Protein AF-A0A1F2Q1L0-F1 (afdb_monomer)

Organism: Rhodococcus erythropolis (NCBI:txid1833)

Mean predicted aligned error: 7.05 Å

Structure (mmCIF, N/CA/C/O backbone):
data_AF-A0A1F2Q1L0-F1
#
_entry.id   AF-A0A1F2Q1L0-F1
#
loop_
_atom_site.group_PDB
_atom_site.id
_atom_site.type_symbol
_atom_site.label_atom_id
_atom_site.label_alt_id
_atom_site.label_comp_id
_atom_site.label_asym_id
_atom_site.label_entity_id
_atom_site.label_seq_id
_atom_site.pdbx_PDB_ins_code
_atom_site.Cartn_x
_atom_site.Cartn_y
_atom_site.Cartn_z
_atom_site.occupancy
_atom_site.B_iso_or_equiv
_atom_site.auth_seq_id
_atom_site.auth_comp_id
_atom_site.auth_asym_id
_atom_site.auth_atom_id
_atom_site.pdbx_PDB_model_num
ATOM 1 N N . MET A 1 1 ? 10.770 -4.704 49.696 1.00 33.69 1 MET A N 1
ATOM 2 C CA . MET A 1 1 ? 9.904 -5.537 48.836 1.00 33.69 1 MET A CA 1
ATOM 3 C C . MET A 1 1 ? 9.631 -4.772 47.551 1.00 33.69 1 MET A C 1
ATOM 5 O O . MET A 1 1 ? 8.795 -3.882 47.559 1.00 33.69 1 MET A O 1
ATOM 9 N N . ALA A 1 2 ? 10.362 -5.072 46.480 1.00 33.81 2 ALA A N 1
ATOM 10 C CA . ALA A 1 2 ? 10.080 -4.574 45.137 1.00 33.81 2 ALA A CA 1
ATOM 11 C C . ALA A 1 2 ? 9.895 -5.806 44.244 1.00 33.81 2 ALA A C 1
ATOM 13 O O . ALA A 1 2 ? 10.791 -6.642 44.166 1.00 33.81 2 ALA A O 1
ATOM 14 N N . LYS A 1 3 ? 8.702 -5.973 43.662 1.00 36.38 3 LYS A N 1
ATOM 15 C CA . LYS A 1 3 ? 8.462 -6.983 42.627 1.00 36.38 3 LYS A CA 1
ATOM 16 C C . LYS A 1 3 ? 8.903 -6.379 41.301 1.00 36.38 3 LYS A C 1
ATOM 18 O O . LYS A 1 3 ? 8.203 -5.547 40.733 1.00 36.38 3 LYS A O 1
ATOM 23 N N . GLU A 1 4 ? 10.080 -6.788 40.858 1.00 33.44 4 GLU A N 1
ATOM 24 C CA . GLU A 1 4 ? 10.603 -6.534 39.525 1.00 33.44 4 GLU A CA 1
ATOM 25 C C . GLU A 1 4 ? 9.739 -7.306 38.517 1.00 33.44 4 GLU A C 1
ATOM 27 O O . GLU A 1 4 ? 9.715 -8.537 38.488 1.00 33.44 4 GLU A O 1
ATOM 32 N N . ASN A 1 5 ? 8.921 -6.577 37.760 1.00 37.59 5 ASN A N 1
ATOM 33 C CA . ASN A 1 5 ? 7.995 -7.151 36.794 1.00 37.59 5 ASN A CA 1
ATOM 34 C C . ASN A 1 5 ? 8.726 -7.335 35.459 1.00 37.59 5 ASN A C 1
ATOM 36 O O . ASN A 1 5 ? 8.564 -6.535 34.540 1.00 37.59 5 ASN A O 1
ATOM 40 N N . ALA A 1 6 ? 9.560 -8.372 35.364 1.00 47.31 6 ALA A N 1
ATOM 41 C CA . ALA A 1 6 ? 10.178 -8.760 34.101 1.00 47.31 6 ALA A CA 1
ATOM 42 C C . ALA A 1 6 ? 9.071 -9.101 33.083 1.00 47.31 6 ALA A C 1
ATOM 44 O O . ALA A 1 6 ? 8.293 -10.049 33.256 1.00 47.31 6 ALA A O 1
ATOM 45 N N . SER A 1 7 ? 8.935 -8.295 32.027 1.00 43.44 7 SER A N 1
ATOM 46 C CA . SER A 1 7 ? 8.001 -8.589 30.943 1.00 43.44 7 SER A CA 1
ATOM 47 C C . SER A 1 7 ? 8.501 -9.799 30.157 1.00 43.44 7 SER A C 1
ATOM 49 O O . SER A 1 7 ? 9.551 -9.736 29.525 1.00 43.44 7 SER A O 1
ATOM 51 N N . LEU A 1 8 ? 7.760 -10.908 30.207 1.00 47.56 8 LEU A N 1
ATOM 52 C CA . LEU A 1 8 ? 8.104 -12.138 29.494 1.00 47.56 8 LEU A CA 1
ATOM 53 C C . LEU A 1 8 ? 8.114 -11.893 27.967 1.00 47.56 8 LEU A C 1
ATOM 55 O O . LEU A 1 8 ? 7.167 -11.278 27.468 1.00 47.56 8 LEU A O 1
ATOM 59 N N . PRO A 1 9 ? 9.101 -12.425 27.218 1.00 53.34 9 PRO A N 1
ATOM 60 C CA . PRO A 1 9 ? 9.257 -12.221 25.770 1.00 53.34 9 PRO A CA 1
ATOM 61 C C . PRO A 1 9 ? 7.998 -12.543 24.943 1.00 53.34 9 PRO A C 1
ATOM 63 O O . PRO A 1 9 ? 7.737 -11.906 23.926 1.00 53.34 9 PRO A O 1
ATOM 66 N N . GLY A 1 10 ? 7.179 -13.494 25.411 1.00 53.59 10 GLY A N 1
ATOM 67 C CA . GLY A 1 10 ? 5.917 -13.875 24.768 1.00 53.59 10 GLY A CA 1
ATOM 68 C C . GLY A 1 10 ? 4.868 -12.760 24.746 1.00 53.59 10 GLY A C 1
ATOM 69 O O . GLY A 1 10 ? 4.189 -12.604 23.742 1.00 53.59 10 GLY A O 1
ATOM 70 N N . ARG A 1 11 ? 4.800 -11.917 25.788 1.00 54.34 11 ARG A N 1
ATOM 71 C CA . ARG A 1 11 ? 3.857 -10.785 25.838 1.00 54.34 11 ARG A CA 1
ATOM 72 C C . ARG A 1 11 ? 4.228 -9.672 24.863 1.00 54.34 11 ARG A C 1
ATOM 74 O O . ARG A 1 11 ? 3.339 -9.001 24.361 1.00 54.34 11 ARG A O 1
ATOM 81 N N . ALA A 1 12 ? 5.520 -9.469 24.601 1.00 57.62 12 ALA A N 1
ATOM 82 C CA . ALA A 1 12 ? 5.982 -8.477 23.631 1.00 57.62 12 ALA A CA 1
ATOM 83 C C . ALA A 1 12 ? 5.687 -8.921 22.190 1.00 57.62 12 ALA A C 1
ATOM 85 O O . ALA A 1 12 ? 5.224 -8.116 21.390 1.00 57.62 12 ALA A O 1
ATOM 86 N N . ARG A 1 13 ? 5.882 -10.213 21.886 1.00 47.59 13 ARG A N 1
ATOM 87 C CA . ARG A 1 13 ? 5.536 -10.801 20.584 1.00 47.59 13 ARG A CA 1
ATOM 88 C C . ARG A 1 13 ? 4.026 -10.817 20.347 1.00 47.59 13 ARG A C 1
ATOM 90 O O . ARG A 1 13 ? 3.571 -10.333 19.324 1.00 47.59 13 ARG A O 1
ATOM 97 N N . GLU A 1 14 ? 3.249 -11.246 21.339 1.00 54.59 14 GLU A N 1
ATOM 98 C CA . GLU A 1 14 ? 1.782 -11.205 21.294 1.00 54.59 14 GLU A CA 1
ATOM 99 C C . GLU A 1 14 ? 1.255 -9.762 21.175 1.00 54.59 14 GLU A C 1
ATOM 101 O O . GLU A 1 14 ? 0.300 -9.499 20.451 1.00 54.59 14 GLU A O 1
ATOM 106 N N . ALA A 1 15 ? 1.912 -8.788 21.815 1.00 57.44 15 ALA A N 1
ATOM 107 C CA . ALA A 1 15 ? 1.594 -7.370 21.653 1.00 57.44 15 ALA A CA 1
ATOM 108 C C . ALA A 1 15 ? 1.998 -6.792 20.283 1.00 57.44 15 AL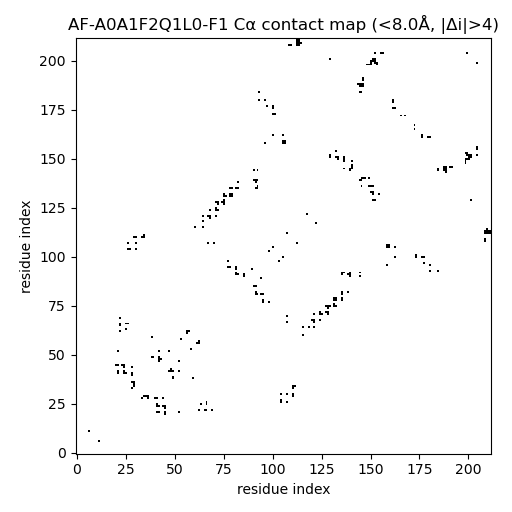A A C 1
ATOM 110 O O . ALA A 1 15 ? 1.414 -5.788 19.883 1.00 57.44 15 ALA A O 1
ATOM 111 N N . ALA A 1 16 ? 2.975 -7.370 19.580 1.00 62.25 16 ALA A N 1
ATOM 112 C CA . ALA A 1 16 ? 3.346 -6.978 18.219 1.00 62.25 16 ALA A CA 1
ATOM 113 C C . ALA A 1 16 ? 2.412 -7.614 17.171 1.00 62.25 16 ALA A C 1
ATOM 115 O O . ALA A 1 16 ? 1.946 -6.931 16.263 1.00 62.25 16 ALA A O 1
ATOM 116 N N . ASP A 1 17 ? 2.054 -8.887 17.347 1.00 61.91 17 ASP A N 1
ATOM 117 C CA . ASP A 1 17 ? 1.120 -9.604 16.466 1.00 61.91 17 ASP A CA 1
ATOM 118 C C . ASP A 1 17 ? -0.312 -9.032 16.574 1.00 61.91 17 ASP A C 1
ATOM 120 O O . ASP A 1 17 ? -1.022 -8.869 15.573 1.00 61.91 17 ASP A O 1
ATOM 124 N N . ASN A 1 18 ? -0.722 -8.634 17.785 1.00 66.62 18 ASN A N 1
ATOM 125 C CA . ASN A 1 18 ? -1.987 -7.926 18.003 1.00 66.62 18 ASN A CA 1
ATOM 126 C C . ASN A 1 18 ? -2.014 -6.548 17.325 1.00 66.62 18 ASN A C 1
ATOM 128 O O . ASN A 1 18 ? -3.078 -6.101 16.897 1.00 66.62 18 ASN A O 1
ATOM 132 N N . ASP A 1 19 ? -0.862 -5.896 17.171 1.00 80.00 19 ASP A N 1
ATOM 133 C CA . ASP A 1 19 ? -0.774 -4.603 16.493 1.00 80.00 19 ASP A CA 1
ATOM 134 C C . ASP A 1 19 ? -0.989 -4.712 15.004 1.00 80.00 19 ASP A C 1
ATOM 136 O O . ASP A 1 19 ? -1.799 -3.975 14.450 1.00 80.00 19 ASP A O 1
ATOM 140 N N . VAL A 1 20 ? -0.334 -5.675 14.362 1.00 87.44 20 VAL A N 1
ATOM 141 C CA . VAL A 1 20 ? -0.545 -5.925 12.935 1.00 87.44 20 VAL A CA 1
ATOM 142 C C . VAL A 1 20 ? -2.021 -6.229 12.664 1.00 87.44 20 VAL A C 1
ATOM 144 O O . VAL A 1 20 ? -2.590 -5.727 11.695 1.00 87.44 20 VAL A O 1
ATOM 147 N N . THR A 1 21 ? -2.675 -6.978 13.556 1.00 91.38 21 THR A N 1
ATOM 148 C CA . THR A 1 21 ? -4.110 -7.279 13.447 1.00 91.38 21 THR A CA 1
ATOM 149 C C . THR A 1 21 ? -4.974 -6.018 13.535 1.00 91.38 21 THR A C 1
ATOM 151 O O . THR A 1 21 ? -5.854 -5.821 12.695 1.00 91.38 21 THR A O 1
ATOM 154 N N . VAL A 1 22 ? -4.714 -5.140 14.511 1.00 94.44 22 VAL A N 1
ATOM 155 C CA . VAL A 1 22 ? -5.454 -3.878 14.676 1.00 94.44 22 VAL A CA 1
ATOM 156 C C . VAL A 1 22 ? -5.197 -2.919 13.516 1.00 94.44 22 VAL A C 1
ATOM 158 O O . VAL A 1 22 ? -6.146 -2.324 13.011 1.00 94.44 22 VAL A O 1
ATOM 161 N N . LEU A 1 23 ? -3.952 -2.780 13.058 1.00 94.81 23 LEU A N 1
ATOM 162 C CA . LEU A 1 23 ? -3.601 -1.893 11.949 1.00 94.81 23 LEU A CA 1
ATOM 163 C C . LEU A 1 23 ? -4.188 -2.391 10.625 1.00 94.81 23 LEU A C 1
ATOM 165 O O . LEU A 1 23 ? -4.762 -1.598 9.881 1.00 94.81 23 LEU A O 1
ATOM 169 N N . ARG A 1 24 ? -4.164 -3.701 10.354 1.00 92.94 24 ARG A N 1
ATOM 170 C CA . ARG A 1 24 ? -4.841 -4.271 9.179 1.00 92.94 24 ARG A CA 1
ATOM 171 C C . ARG A 1 24 ? -6.347 -3.99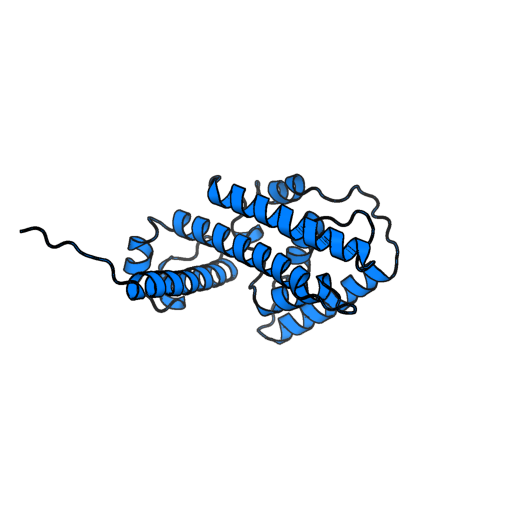5 9.210 1.00 92.94 24 ARG A C 1
ATOM 173 O O . ARG A 1 24 ? -6.888 -3.489 8.231 1.00 92.94 24 ARG A O 1
ATOM 180 N N . ALA A 1 25 ? -6.998 -4.233 10.349 1.00 94.88 25 ALA A N 1
ATOM 181 C CA . ALA A 1 25 ? -8.416 -3.923 10.523 1.00 94.88 25 ALA A CA 1
ATOM 182 C C . ALA A 1 25 ? -8.708 -2.422 10.358 1.00 94.88 25 ALA A C 1
ATOM 184 O O . ALA A 1 25 ? -9.697 -2.047 9.733 1.00 94.88 25 ALA A O 1
ATOM 185 N N . ALA A 1 26 ? -7.842 -1.553 10.888 1.00 95.06 26 ALA A N 1
ATOM 186 C CA . ALA A 1 26 ? -7.963 -0.110 10.723 1.00 95.06 26 ALA A CA 1
ATOM 187 C C . ALA A 1 26 ? -7.871 0.283 9.246 1.00 95.06 26 ALA A C 1
ATOM 189 O O . ALA A 1 26 ? -8.674 1.086 8.777 1.00 95.06 26 ALA A O 1
ATOM 190 N N . ARG A 1 27 ? -6.937 -0.320 8.504 1.00 92.62 27 ARG A N 1
ATOM 191 C CA . ARG A 1 27 ? -6.757 -0.097 7.068 1.00 92.62 27 ARG A CA 1
ATOM 192 C C . ARG A 1 27 ? -8.021 -0.411 6.276 1.00 92.62 27 ARG A C 1
ATOM 194 O O . ARG A 1 27 ? -8.456 0.423 5.489 1.00 92.62 27 ARG A O 1
ATOM 201 N N . GLU A 1 28 ? -8.602 -1.586 6.499 1.00 91.31 28 GLU A N 1
ATOM 202 C CA . GLU A 1 28 ? -9.835 -2.020 5.834 1.00 91.31 28 GLU A CA 1
ATOM 203 C C . GLU A 1 28 ? -11.002 -1.087 6.169 1.00 91.31 28 GLU A C 1
ATOM 205 O O . GLU A 1 28 ? -11.668 -0.571 5.278 1.00 91.31 28 GLU A O 1
ATOM 210 N N . ILE A 1 29 ? -11.204 -0.793 7.455 1.00 94.50 29 ILE A N 1
ATOM 211 C CA . ILE A 1 29 ? -12.307 0.056 7.909 1.00 94.50 29 ILE A CA 1
ATOM 212 C C . ILE A 1 29 ? -12.180 1.487 7.376 1.00 94.50 29 ILE A C 1
ATOM 214 O O . ILE A 1 29 ? -13.182 2.073 6.970 1.00 94.50 29 ILE A O 1
ATOM 218 N N . PHE A 1 30 ? -10.973 2.057 7.333 1.00 92.25 30 PHE A N 1
ATOM 219 C CA . PHE A 1 30 ? -10.769 3.373 6.729 1.00 92.25 30 PHE A CA 1
ATOM 220 C C . PHE A 1 30 ? -10.967 3.360 5.212 1.00 92.25 30 PHE A C 1
ATOM 222 O O . PHE A 1 30 ? -11.491 4.335 4.682 1.00 92.25 30 PHE A O 1
ATOM 229 N N . ALA A 1 31 ? -10.596 2.283 4.517 1.00 87.12 31 ALA A N 1
ATOM 230 C CA . ALA A 1 31 ? -10.854 2.150 3.084 1.00 87.12 31 ALA A CA 1
ATOM 231 C C . ALA A 1 31 ? -12.360 2.024 2.776 1.00 87.12 31 ALA A C 1
ATOM 233 O O . ALA A 1 31 ? -12.842 2.624 1.821 1.00 87.12 31 ALA A O 1
ATOM 234 N N . GLU A 1 32 ? -13.110 1.290 3.603 1.00 88.25 32 GLU A N 1
ATOM 235 C CA . GLU A 1 32 ? -14.552 1.058 3.429 1.00 88.25 32 GLU A CA 1
ATOM 236 C C . GLU A 1 32 ? -15.414 2.263 3.840 1.00 88.25 32 GLU A C 1
ATOM 238 O O . GLU A 1 32 ? -16.385 2.603 3.168 1.00 88.25 32 GLU A O 1
ATOM 243 N N . GLN A 1 33 ? -15.098 2.885 4.979 1.00 90.12 33 GLN A N 1
ATOM 244 C CA . GLN A 1 33 ? -15.971 3.860 5.652 1.00 90.12 33 GLN A CA 1
ATOM 245 C C . GLN A 1 33 ? -15.363 5.269 5.716 1.00 90.12 33 GLN A C 1
ATOM 247 O O . GLN A 1 33 ? -15.979 6.201 6.244 1.00 90.12 33 GLN A O 1
ATOM 252 N N . GLY A 1 34 ? -14.150 5.441 5.188 1.00 88.50 34 GLY A N 1
ATOM 253 C CA . GLY A 1 34 ? -13.425 6.704 5.195 1.00 88.50 34 GLY A CA 1
ATOM 254 C C . GLY A 1 34 ? -12.981 7.145 6.589 1.00 88.50 34 GLY A C 1
ATOM 255 O O . GLY A 1 34 ? -13.137 6.447 7.595 1.00 88.50 34 GLY A O 1
ATOM 256 N N . TRP A 1 35 ? -12.450 8.369 6.663 1.00 89.94 35 TRP A N 1
ATOM 257 C CA . TRP A 1 35 ? -11.919 8.936 7.903 1.00 89.94 35 TRP A CA 1
ATOM 258 C C . TRP A 1 35 ? -12.924 8.942 9.052 1.00 89.94 35 TRP A C 1
ATOM 260 O O . TRP A 1 35 ? -12.494 8.834 10.186 1.00 89.94 35 TRP A O 1
ATOM 270 N N . ASN A 1 36 ? -14.238 9.026 8.822 1.00 90.69 36 ASN A N 1
ATOM 271 C CA . ASN A 1 36 ? -15.236 9.137 9.895 1.00 90.69 36 ASN A CA 1
ATOM 272 C C . ASN A 1 36 ? -15.549 7.814 10.618 1.00 90.69 36 ASN A C 1
ATOM 274 O O . ASN A 1 36 ? -16.235 7.837 11.639 1.00 90.69 36 ASN A O 1
ATOM 278 N N . ALA A 1 37 ? -14.987 6.686 10.175 1.00 93.31 37 ALA A N 1
ATOM 279 C CA . ALA A 1 37 ? -15.226 5.373 10.769 1.00 93.31 37 ALA A CA 1
ATOM 280 C C . ALA A 1 37 ? -14.938 5.328 12.288 1.00 93.31 37 ALA A C 1
ATOM 282 O O . ALA A 1 37 ? -13.905 5.837 12.740 1.00 93.31 37 ALA A O 1
ATOM 283 N N . PRO A 1 38 ? -15.810 4.741 13.122 1.00 95.50 38 PRO A N 1
ATOM 284 C CA . PRO A 1 38 ? -15.584 4.714 14.561 1.00 95.50 38 PRO A CA 1
ATOM 285 C C . PRO A 1 38 ? -14.514 3.678 14.940 1.00 95.50 38 PRO A C 1
ATOM 287 O O . PRO A 1 38 ? -14.451 2.589 14.373 1.00 95.50 38 PRO A O 1
ATOM 290 N N . VAL A 1 39 ? -13.715 3.967 15.977 1.00 96.06 39 VAL A N 1
ATOM 291 C CA . VAL A 1 39 ? -12.707 3.020 16.510 1.00 96.06 39 VAL A CA 1
ATOM 292 C C . VAL A 1 39 ? -13.354 1.705 16.975 1.00 96.06 39 VAL A C 1
ATOM 294 O O . VAL A 1 39 ? -12.721 0.654 16.947 1.00 96.06 39 VAL A O 1
ATOM 297 N N . SER A 1 40 ? -14.640 1.726 17.341 1.00 96.50 40 SER A N 1
ATOM 298 C CA . SER A 1 40 ? -15.404 0.516 17.653 1.00 96.50 40 SER A CA 1
ATOM 299 C C . SER A 1 40 ? -15.575 -0.430 16.463 1.00 96.50 40 SER A C 1
ATOM 301 O O . SER A 1 40 ? -15.538 -1.640 16.668 1.00 96.50 40 SER A O 1
ATOM 303 N N . ALA A 1 41 ? -15.703 0.083 15.235 1.00 97.50 41 ALA A N 1
ATOM 304 C CA . ALA A 1 41 ? -15.756 -0.752 14.036 1.00 97.50 41 ALA A CA 1
ATOM 305 C C . ALA A 1 41 ? -14.402 -1.430 13.774 1.00 97.50 41 ALA A C 1
ATOM 307 O O . ALA A 1 41 ? -14.361 -2.616 13.455 1.00 97.50 41 ALA A O 1
ATOM 308 N N . ILE A 1 42 ? -13.298 -0.709 14.007 1.00 96.69 42 ILE A N 1
ATOM 309 C CA . ILE A 1 42 ? -11.932 -1.255 13.934 1.00 96.69 42 ILE A CA 1
ATOM 310 C C . ILE A 1 42 ? -11.746 -2.367 14.970 1.00 96.69 42 ILE A C 1
ATOM 312 O O . ILE A 1 42 ? -11.282 -3.453 14.637 1.00 96.69 42 ILE A O 1
ATOM 316 N N . ALA A 1 43 ? -12.153 -2.122 16.217 1.00 95.31 43 ALA A N 1
ATOM 317 C CA . ALA A 1 43 ? -12.070 -3.107 17.292 1.00 95.31 43 ALA A CA 1
ATOM 318 C C . ALA A 1 43 ? -12.871 -4.377 16.973 1.00 95.31 43 ALA A C 1
ATOM 320 O O . ALA A 1 43 ? -12.358 -5.483 17.135 1.00 95.31 43 ALA A O 1
ATOM 321 N N . ALA A 1 44 ? -14.096 -4.215 16.460 1.00 96.81 44 ALA A N 1
ATOM 322 C CA . ALA A 1 44 ? -14.940 -5.325 16.036 1.00 96.81 44 ALA A CA 1
ATOM 323 C C . ALA A 1 44 ? -14.293 -6.136 14.903 1.00 96.81 44 ALA A C 1
ATOM 325 O O . ALA A 1 44 ? -14.246 -7.361 14.991 1.00 96.81 44 ALA A O 1
ATOM 326 N N . ARG A 1 45 ? -13.734 -5.469 13.881 1.00 95.94 45 ARG A N 1
ATOM 327 C CA . ARG A 1 45 ? -13.024 -6.123 12.768 1.00 95.94 45 ARG A CA 1
ATOM 328 C C . ARG A 1 45 ? -11.766 -6.862 13.230 1.00 95.94 45 ARG A C 1
ATOM 330 O O . ARG A 1 45 ? -11.501 -7.962 12.765 1.00 95.94 45 ARG A O 1
ATOM 337 N N . ALA A 1 46 ? -11.022 -6.284 14.170 1.00 95.12 46 ALA A N 1
ATOM 338 C CA . ALA A 1 46 ? -9.825 -6.891 14.748 1.00 95.12 46 ALA A CA 1
ATOM 339 C C . ALA A 1 46 ? -10.125 -7.997 15.779 1.00 95.12 46 ALA A C 1
ATOM 341 O O . ALA A 1 46 ? -9.199 -8.667 16.228 1.00 95.12 46 ALA A O 1
ATOM 342 N N . GLY A 1 47 ? -11.385 -8.178 16.196 1.00 95.19 47 GLY A N 1
ATOM 343 C CA . GLY A 1 47 ? -11.749 -9.133 17.246 1.00 95.19 47 GLY A CA 1
ATOM 344 C C . GLY A 1 47 ? -11.225 -8.753 18.638 1.00 95.19 47 GLY A C 1
ATOM 345 O O . GLY A 1 47 ? -11.041 -9.626 19.484 1.00 95.19 47 GLY A O 1
ATOM 346 N N . VAL A 1 48 ? -10.977 -7.463 18.895 1.00 94.19 48 VAL A N 1
ATOM 347 C CA . VAL A 1 48 ? -10.439 -6.959 20.170 1.00 94.19 48 VAL A CA 1
ATOM 348 C C . VAL A 1 48 ? -11.416 -6.009 20.863 1.00 94.19 48 VAL A C 1
ATOM 350 O O . VAL A 1 48 ? -12.298 -5.414 20.252 1.00 94.19 48 VAL A O 1
ATOM 353 N N . GLY A 1 49 ? -11.245 -5.816 22.172 1.00 93.88 49 GLY A N 1
ATOM 354 C CA . GLY A 1 49 ? -12.002 -4.804 22.909 1.00 93.88 49 GLY A CA 1
ATOM 355 C C . GLY A 1 49 ? -11.535 -3.381 22.582 1.00 93.88 49 GLY A C 1
ATOM 356 O O . GLY A 1 49 ? -10.336 -3.112 22.542 1.00 93.88 49 GLY A O 1
ATOM 357 N N . VAL A 1 50 ? -12.471 -2.436 22.459 1.00 94.56 50 VAL A N 1
ATOM 358 C CA . VAL A 1 50 ? -12.184 -1.007 22.198 1.00 94.56 50 VAL A CA 1
ATOM 359 C C . VAL A 1 50 ? -11.201 -0.416 23.220 1.00 94.56 50 VAL A C 1
ATOM 361 O O . VAL A 1 50 ? -10.290 0.328 22.865 1.00 94.56 50 VAL A O 1
ATOM 364 N N . GLY A 1 51 ? -11.3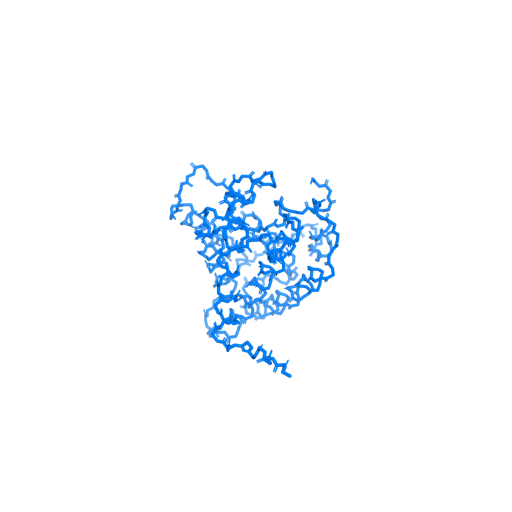25 -0.804 24.495 1.00 92.94 51 GLY A N 1
ATOM 365 C CA . GLY A 1 51 ? -10.400 -0.378 25.548 1.00 92.94 51 GLY A CA 1
ATOM 366 C C . GLY A 1 51 ? -8.957 -0.858 25.346 1.00 92.94 51 GLY A C 1
ATOM 367 O O . GLY A 1 51 ? -8.040 -0.204 25.828 1.00 92.94 51 GLY A O 1
ATOM 368 N N . SER A 1 52 ? -8.727 -1.966 24.629 1.00 91.00 52 SER A N 1
ATOM 369 C CA . SER A 1 52 ? -7.372 -2.411 24.269 1.00 91.00 52 SER A CA 1
ATOM 370 C C . SER A 1 52 ? -6.725 -1.480 23.250 1.00 91.00 52 SER A C 1
ATOM 372 O O . SER A 1 52 ? -5.552 -1.161 23.407 1.00 91.00 52 SER A O 1
ATOM 374 N N . ILE A 1 53 ? -7.496 -0.987 22.274 1.00 93.50 53 ILE A N 1
ATOM 375 C CA . ILE A 1 53 ? -7.009 -0.007 21.295 1.00 93.50 53 ILE A CA 1
ATOM 376 C C . ILE A 1 53 ? -6.668 1.310 21.998 1.00 93.50 53 ILE A C 1
ATOM 378 O O . ILE A 1 53 ? -5.554 1.794 21.845 1.00 93.50 53 ILE A O 1
ATOM 382 N N . TYR A 1 54 ? -7.560 1.846 22.842 1.00 92.69 54 TYR A N 1
ATOM 383 C CA . TYR A 1 54 ? -7.303 3.115 23.547 1.00 92.69 54 TYR A CA 1
ATOM 384 C C . TYR A 1 54 ? -6.178 3.057 24.585 1.00 92.69 54 TYR A C 1
ATOM 386 O O . TYR A 1 54 ? -5.584 4.081 24.911 1.00 92.69 54 TYR A O 1
ATOM 394 N N . ARG A 1 55 ? -5.869 1.872 25.129 1.00 90.69 55 ARG A N 1
ATOM 395 C CA . ARG A 1 55 ? -4.678 1.696 25.974 1.00 90.69 55 ARG A CA 1
ATOM 396 C C . ARG A 1 55 ? -3.381 1.836 25.184 1.00 90.69 55 ARG A C 1
ATOM 398 O O . ARG A 1 55 ? -2.365 2.173 25.784 1.00 90.69 55 ARG A O 1
ATOM 405 N N . ARG A 1 56 ? -3.412 1.538 23.885 1.00 88.31 56 ARG A N 1
ATOM 406 C CA . ARG A 1 56 ? -2.236 1.561 23.020 1.00 88.31 56 ARG A CA 1
ATOM 407 C C . ARG A 1 56 ? -2.090 2.862 22.248 1.00 88.31 56 ARG A C 1
ATOM 409 O O . ARG A 1 56 ? -0.997 3.404 22.201 1.00 88.31 56 ARG A O 1
ATOM 416 N N . TYR A 1 57 ? -3.189 3.354 21.696 1.00 92.25 57 TYR A N 1
ATOM 417 C CA . TYR A 1 57 ? -3.250 4.595 20.941 1.00 92.25 57 TYR A CA 1
ATOM 418 C C . TYR A 1 57 ? -4.132 5.575 21.710 1.00 92.25 57 TYR A C 1
ATOM 420 O O . TYR A 1 57 ? -5.300 5.291 21.985 1.00 92.25 57 TYR A O 1
ATOM 428 N N . ARG A 1 58 ? -3.611 6.758 22.028 1.00 89.31 58 ARG A N 1
ATOM 429 C CA . ARG A 1 58 ? -4.291 7.840 22.761 1.00 89.31 58 ARG A CA 1
ATOM 430 C C . ARG A 1 58 ? -5.349 8.555 21.918 1.00 89.31 58 ARG A C 1
ATOM 432 O O . ARG A 1 58 ? -5.725 9.686 22.209 1.00 89.31 58 ARG A O 1
ATOM 439 N N . GLY A 1 59 ? -5.852 7.902 20.876 1.00 90.81 59 GLY A N 1
ATOM 440 C CA . GLY A 1 59 ? -6.881 8.423 19.999 1.00 90.81 59 GLY A CA 1
ATOM 441 C C . GLY A 1 59 ? -6.845 7.791 18.617 1.00 90.81 59 GLY A C 1
ATOM 442 O O . GLY A 1 59 ? -5.964 7.006 18.268 1.00 90.81 59 GLY A O 1
ATOM 443 N N . LYS A 1 60 ? -7.837 8.173 17.816 1.00 92.56 60 LYS A N 1
ATOM 444 C CA . LYS A 1 60 ? -7.966 7.755 16.420 1.00 92.56 60 LYS A CA 1
ATOM 445 C C . LYS A 1 60 ? -6.848 8.310 15.539 1.00 92.56 60 LYS A C 1
ATOM 447 O O . LYS A 1 60 ? -6.412 7.623 14.627 1.00 92.56 60 LYS A O 1
ATOM 452 N N . GLU A 1 61 ? -6.391 9.526 15.827 1.00 93.06 61 GLU A N 1
ATOM 453 C CA . GLU A 1 61 ? -5.281 10.157 15.110 1.00 93.06 61 GLU A CA 1
ATOM 454 C C . GLU A 1 61 ? -3.979 9.387 15.313 1.00 93.06 61 GLU A C 1
ATOM 456 O O . GLU A 1 61 ? -3.348 9.027 14.329 1.00 93.06 61 GLU A O 1
ATOM 461 N N . GLU A 1 62 ? -3.618 9.047 16.555 1.00 92.75 62 GLU A N 1
ATOM 462 C CA . GLU A 1 62 ? -2.412 8.253 16.829 1.00 92.75 62 GLU A CA 1
ATOM 463 C C . GLU A 1 62 ? -2.491 6.866 16.177 1.00 92.75 62 GLU A C 1
ATOM 465 O O . GLU A 1 62 ? -1.551 6.458 15.503 1.00 92.75 62 GLU A O 1
ATOM 470 N N . LEU A 1 63 ? -3.646 6.190 16.265 1.00 94.25 63 LEU A N 1
ATOM 471 C CA . LEU A 1 63 ? -3.883 4.932 15.545 1.00 94.25 63 LEU A CA 1
ATOM 472 C C . LEU A 1 63 ? -3.674 5.095 14.030 1.00 94.25 63 LEU A C 1
ATOM 474 O O . LEU A 1 63 ? -3.065 4.241 13.389 1.00 94.25 63 LEU A O 1
ATOM 478 N N . ALA A 1 64 ? -4.173 6.186 13.448 1.00 93.88 64 ALA A N 1
ATOM 479 C CA . ALA A 1 64 ? -4.041 6.449 12.024 1.00 93.88 64 ALA A CA 1
ATOM 480 C C . ALA A 1 64 ? -2.604 6.813 11.615 1.00 93.88 64 ALA A C 1
ATOM 482 O O . ALA A 1 64 ? -2.172 6.406 10.539 1.00 93.88 64 ALA A O 1
ATOM 483 N N . GLN A 1 65 ? -1.838 7.512 12.459 1.00 93.12 65 GLN A N 1
ATOM 484 C CA . GLN A 1 65 ? -0.413 7.759 12.213 1.00 93.12 65 GLN A CA 1
ATOM 485 C C . GLN A 1 65 ? 0.387 6.454 12.270 1.00 93.12 65 GLN A C 1
ATOM 487 O O . GLN A 1 65 ? 1.141 6.170 11.341 1.00 93.12 65 GLN A O 1
ATOM 492 N N . SER A 1 66 ? 0.163 5.610 13.283 1.00 94.06 66 SER A N 1
ATOM 493 C CA . SER A 1 66 ? 0.801 4.288 13.360 1.00 94.06 66 SER A CA 1
ATOM 494 C C . SER A 1 66 ? 0.438 3.403 12.166 1.00 94.06 66 SER A C 1
ATOM 496 O O . SER A 1 66 ? 1.294 2.704 11.630 1.00 94.06 66 SER A O 1
ATOM 498 N N . LEU A 1 67 ? -0.811 3.472 11.698 1.00 94.19 67 LEU A N 1
ATOM 499 C CA . LEU A 1 67 ? -1.243 2.798 10.478 1.00 94.19 67 LEU A CA 1
ATOM 500 C C . LEU A 1 67 ? -0.498 3.308 9.237 1.00 94.19 67 LEU A C 1
ATOM 502 O O . LEU A 1 67 ? -0.104 2.499 8.399 1.00 94.19 67 LEU A O 1
ATOM 506 N N . ARG A 1 68 ? -0.304 4.627 9.101 1.00 92.50 68 ARG A N 1
ATOM 507 C CA . ARG A 1 68 ? 0.455 5.207 7.981 1.00 92.50 68 ARG A CA 1
ATOM 508 C C . ARG A 1 68 ? 1.889 4.692 7.973 1.00 92.50 68 ARG A C 1
ATOM 510 O O . ARG A 1 68 ? 2.312 4.199 6.935 1.00 92.50 68 ARG A O 1
ATOM 517 N N . VAL A 1 69 ? 2.584 4.748 9.112 1.00 94.00 69 VAL A N 1
ATOM 518 C CA . VAL A 1 69 ? 3.954 4.220 9.249 1.00 94.00 69 VAL A CA 1
ATOM 519 C C . VAL A 1 69 ? 3.992 2.747 8.845 1.00 94.00 69 VAL A C 1
ATOM 521 O O . VAL A 1 69 ? 4.701 2.387 7.914 1.00 94.00 69 VAL A O 1
ATOM 524 N N . TRP A 1 70 ? 3.136 1.914 9.442 1.00 93.50 70 TRP A N 1
ATOM 525 C CA . TRP A 1 70 ? 3.092 0.481 9.142 1.00 93.50 70 TRP A CA 1
ATOM 526 C C . TRP A 1 70 ? 2.826 0.177 7.661 1.00 93.50 70 TRP A C 1
ATOM 528 O O . TRP A 1 70 ? 3.462 -0.701 7.081 1.00 93.50 70 TRP A O 1
ATOM 538 N N . ALA A 1 71 ? 1.893 0.893 7.029 1.00 92.12 71 ALA A N 1
ATOM 539 C CA . ALA A 1 71 ? 1.565 0.672 5.624 1.00 92.12 71 ALA A CA 1
ATOM 540 C C . ALA A 1 71 ? 2.702 1.096 4.681 1.00 92.12 71 ALA A C 1
ATOM 542 O O . ALA A 1 71 ? 2.926 0.429 3.670 1.00 92.12 71 ALA A O 1
ATOM 543 N N . ILE A 1 72 ? 3.400 2.188 5.006 1.00 93.75 72 ILE A N 1
ATOM 544 C CA . ILE A 1 72 ? 4.559 2.674 4.253 1.00 93.75 72 ILE A CA 1
ATOM 545 C C . ILE A 1 72 ? 5.725 1.689 4.399 1.00 93.75 72 ILE A C 1
ATOM 547 O O . ILE A 1 72 ? 6.259 1.232 3.390 1.00 93.75 72 ILE A O 1
ATOM 551 N N . ASP A 1 73 ? 6.038 1.274 5.628 1.00 94.75 73 ASP A N 1
ATOM 552 C CA . ASP A 1 73 ? 7.101 0.306 5.921 1.00 94.75 73 ASP A CA 1
ATOM 553 C C . ASP A 1 73 ? 6.859 -1.034 5.219 1.00 94.75 73 ASP A C 1
ATOM 555 O O . ASP A 1 73 ? 7.786 -1.649 4.681 1.00 94.75 73 ASP A O 1
ATOM 559 N N . HIS A 1 74 ? 5.605 -1.494 5.189 1.00 93.44 74 HIS A N 1
ATOM 560 C CA . HIS A 1 74 ? 5.230 -2.717 4.490 1.00 93.44 74 HIS A CA 1
ATOM 561 C C . HIS A 1 74 ? 5.467 -2.604 2.977 1.00 93.44 74 HIS A C 1
ATOM 563 O O . HIS A 1 74 ? 6.001 -3.531 2.372 1.00 93.44 74 HIS A O 1
ATOM 569 N N . LEU A 1 75 ? 5.139 -1.459 2.368 1.00 94.88 75 LEU A N 1
ATOM 570 C CA . LEU A 1 75 ? 5.376 -1.232 0.942 1.00 94.88 75 LEU A CA 1
ATOM 571 C C . LEU A 1 75 ? 6.873 -1.118 0.614 1.00 94.88 75 LEU A C 1
ATOM 573 O O . LEU A 1 75 ? 7.328 -1.692 -0.374 1.00 94.88 75 LEU A O 1
ATOM 577 N N . ALA A 1 76 ? 7.647 -0.448 1.470 1.00 96.88 76 ALA A N 1
ATOM 578 C CA . ALA A 1 76 ? 9.098 -0.344 1.328 1.00 96.88 76 ALA A CA 1
ATOM 579 C C . ALA A 1 76 ? 9.765 -1.723 1.455 1.00 96.88 76 ALA A C 1
ATOM 581 O O . ALA A 1 76 ? 10.696 -2.057 0.722 1.00 96.88 76 ALA A O 1
ATOM 582 N N . THR A 1 77 ? 9.256 -2.557 2.364 1.00 96.56 77 THR A N 1
ATOM 583 C CA . THR A 1 77 ? 9.716 -3.939 2.547 1.00 96.56 77 THR A CA 1
ATOM 584 C C . THR A 1 77 ? 9.393 -4.795 1.331 1.00 96.56 77 THR A C 1
ATOM 586 O O . THR A 1 77 ? 10.281 -5.485 0.838 1.00 96.56 77 THR A O 1
ATOM 589 N N . LEU A 1 78 ? 8.177 -4.682 0.789 1.00 96.50 78 LEU A N 1
ATOM 590 C CA . LEU A 1 78 ? 7.782 -5.364 -0.441 1.00 96.50 78 LEU A CA 1
ATOM 591 C C . LEU A 1 78 ? 8.717 -5.016 -1.613 1.00 96.50 78 LEU A C 1
ATOM 593 O O . LEU A 1 78 ? 9.183 -5.919 -2.304 1.00 96.50 78 LEU A O 1
ATOM 597 N N . ALA A 1 79 ? 9.043 -3.733 -1.805 1.00 97.75 79 ALA A N 1
ATOM 598 C CA . ALA A 1 79 ? 9.975 -3.301 -2.850 1.00 97.75 79 ALA A CA 1
ATOM 599 C C . ALA A 1 79 ? 11.364 -3.947 -2.687 1.00 97.75 79 ALA A C 1
ATOM 601 O O . ALA A 1 79 ? 11.893 -4.537 -3.630 1.00 97.75 79 ALA A O 1
ATOM 602 N N . ARG A 1 80 ? 11.926 -3.922 -1.468 1.00 97.88 80 ARG A N 1
ATOM 603 C CA . ARG A 1 80 ? 13.225 -4.551 -1.160 1.00 97.88 80 ARG A CA 1
ATOM 604 C C . ARG A 1 80 ? 13.218 -6.066 -1.384 1.00 97.88 80 ARG A C 1
ATOM 606 O O . ARG A 1 80 ? 14.170 -6.619 -1.936 1.00 97.88 80 ARG A O 1
ATOM 613 N N . GLU A 1 81 ? 12.155 -6.748 -0.968 1.00 96.69 81 GLU A N 1
ATOM 614 C CA . GLU A 1 81 ? 11.991 -8.188 -1.179 1.00 96.69 81 GLU A CA 1
ATOM 615 C C . GLU A 1 81 ? 11.946 -8.540 -2.667 1.00 96.69 81 GLU A C 1
ATOM 617 O O . GLU A 1 81 ? 12.645 -9.460 -3.088 1.00 96.69 81 GLU A O 1
ATOM 622 N N . CYS A 1 82 ? 11.184 -7.796 -3.472 1.00 96.44 82 CYS A N 1
ATOM 623 C CA . CYS A 1 82 ? 11.103 -8.020 -4.914 1.00 96.44 82 CYS A CA 1
ATOM 624 C C . CYS A 1 82 ? 12.468 -7.886 -5.594 1.00 96.44 82 CYS A C 1
ATOM 626 O O . CYS A 1 82 ? 12.815 -8.742 -6.399 1.00 96.44 82 CYS A O 1
ATOM 628 N N . VAL A 1 83 ? 13.273 -6.889 -5.217 1.00 95.88 83 VAL A N 1
ATOM 629 C CA . VAL A 1 83 ? 14.646 -6.744 -5.731 1.00 95.88 83 VAL A CA 1
ATOM 630 C C . VAL A 1 83 ? 15.542 -7.901 -5.279 1.00 95.88 83 VAL A C 1
ATOM 632 O O . VAL A 1 83 ? 16.232 -8.509 -6.090 1.00 95.88 83 VAL A O 1
ATOM 635 N N . SER A 1 84 ? 15.537 -8.236 -3.985 1.00 94.06 84 SER A N 1
ATOM 636 C CA . SER A 1 84 ? 16.459 -9.242 -3.425 1.00 94.06 84 SER A CA 1
ATOM 637 C C . SER A 1 84 ? 16.176 -10.684 -3.857 1.00 94.06 84 SER A C 1
ATOM 639 O O . SER A 1 84 ? 17.083 -11.515 -3.854 1.00 94.06 84 SER A O 1
ATOM 641 N N . THR A 1 85 ? 14.926 -10.996 -4.201 1.00 91.31 85 THR A N 1
ATOM 642 C CA . THR A 1 85 ? 14.486 -12.346 -4.586 1.00 91.31 85 THR A CA 1
ATOM 643 C C . THR A 1 85 ? 14.369 -12.540 -6.096 1.00 91.31 85 THR A C 1
ATOM 645 O O . THR A 1 85 ? 14.104 -13.662 -6.538 1.00 91.31 85 THR A O 1
ATOM 648 N N . ALA A 1 86 ? 14.590 -11.477 -6.875 1.00 87.50 86 ALA A N 1
ATOM 649 C CA . ALA A 1 86 ? 14.495 -11.490 -8.325 1.00 87.50 86 ALA A CA 1
ATOM 650 C C . ALA A 1 86 ? 15.417 -12.552 -8.937 1.00 87.50 86 ALA A C 1
ATOM 652 O O . ALA A 1 86 ? 16.612 -12.633 -8.638 1.00 87.50 86 ALA A O 1
ATOM 653 N N . LYS A 1 87 ? 14.853 -13.371 -9.823 1.00 83.06 87 LYS A N 1
ATOM 654 C CA . LYS A 1 87 ? 15.617 -14.291 -10.672 1.00 83.06 87 LYS A CA 1
ATOM 655 C C . LYS A 1 87 ? 15.958 -13.598 -11.988 1.00 83.06 87 LYS A C 1
ATOM 657 O O . LYS A 1 87 ? 15.271 -12.668 -12.382 1.00 83.06 87 LYS A O 1
ATOM 662 N N . THR A 1 88 ? 16.973 -14.102 -12.690 1.00 76.44 88 THR A N 1
ATOM 663 C CA . THR A 1 88 ? 17.539 -13.493 -13.911 1.00 76.44 88 THR A CA 1
ATOM 664 C C . THR A 1 88 ? 16.512 -13.130 -14.993 1.00 76.44 88 THR A C 1
ATOM 666 O O . THR A 1 88 ? 16.727 -12.149 -15.691 1.00 76.44 88 THR A O 1
ATOM 669 N N . ASP A 1 89 ? 15.395 -13.858 -15.091 1.00 77.12 89 ASP A N 1
ATOM 670 C CA . ASP A 1 89 ? 14.351 -13.624 -16.103 1.00 77.12 89 ASP A CA 1
ATOM 671 C C . ASP A 1 89 ? 13.016 -13.121 -15.510 1.00 77.12 89 ASP A C 1
ATOM 673 O O . ASP A 1 89 ? 12.014 -13.013 -16.221 1.00 77.12 89 ASP A O 1
ATOM 677 N N . GLU A 1 90 ? 12.950 -12.874 -14.198 1.00 83.69 90 GLU A N 1
ATOM 678 C CA . GLU A 1 90 ? 11.717 -12.448 -13.533 1.00 83.69 90 GLU A CA 1
ATOM 679 C C . GLU A 1 90 ? 11.619 -10.925 -13.487 1.00 83.69 90 GLU A C 1
ATOM 681 O O . GLU A 1 90 ? 12.501 -10.252 -12.966 1.00 83.69 90 GLU A O 1
ATOM 686 N N . ALA A 1 91 ? 10.505 -10.395 -13.994 1.00 91.75 91 ALA A N 1
ATOM 687 C CA . ALA A 1 91 ? 10.260 -8.964 -14.005 1.00 91.75 91 ALA A CA 1
ATOM 688 C C . ALA A 1 91 ? 9.919 -8.432 -12.604 1.00 91.75 91 ALA A C 1
ATOM 690 O O . ALA A 1 91 ? 8.820 -8.682 -12.092 1.00 91.75 91 ALA A O 1
ATOM 691 N N . VAL A 1 92 ? 10.831 -7.664 -12.010 1.00 96.00 92 VAL A N 1
ATOM 692 C CA . VAL A 1 92 ? 10.733 -7.148 -10.638 1.00 96.00 92 VAL A CA 1
ATOM 693 C C . VAL A 1 92 ? 9.478 -6.301 -10.457 1.00 96.00 92 VAL A C 1
ATOM 695 O O . VAL A 1 92 ? 8.735 -6.490 -9.488 1.00 96.00 92 VAL A O 1
ATOM 698 N N . LEU A 1 93 ? 9.185 -5.414 -11.414 1.00 95.56 93 LEU A N 1
ATOM 699 C CA . LEU A 1 93 ? 8.038 -4.513 -11.315 1.00 95.56 93 LEU A CA 1
ATOM 700 C C . LEU A 1 93 ? 6.712 -5.279 -11.376 1.00 95.56 93 LEU A C 1
ATOM 702 O O . LEU A 1 93 ? 5.756 -4.955 -10.664 1.00 95.56 93 LEU A O 1
ATOM 706 N N . LYS A 1 94 ? 6.661 -6.343 -12.191 1.00 94.56 94 LYS A N 1
ATOM 707 C CA . LYS A 1 94 ? 5.490 -7.223 -12.272 1.00 94.56 94 LYS A CA 1
ATOM 708 C C . LYS A 1 94 ? 5.256 -7.935 -10.950 1.00 94.56 94 LYS A C 1
ATOM 710 O O . LYS A 1 94 ? 4.115 -7.976 -10.487 1.00 94.56 94 LYS A O 1
ATOM 715 N N . THR A 1 95 ? 6.308 -8.477 -10.344 1.00 95.50 95 THR A N 1
ATOM 716 C CA . THR A 1 95 ? 6.208 -9.186 -9.066 1.00 95.50 95 THR A CA 1
ATOM 717 C C . THR A 1 95 ? 5.780 -8.239 -7.947 1.00 95.50 95 THR A C 1
ATOM 719 O O . THR A 1 95 ? 4.853 -8.570 -7.205 1.00 95.50 95 THR A O 1
ATOM 722 N N . PHE A 1 96 ? 6.343 -7.028 -7.891 1.00 96.75 96 PHE A N 1
ATOM 723 C CA . PHE A 1 96 ? 5.935 -5.989 -6.941 1.00 96.75 96 PHE A CA 1
ATOM 724 C C . PHE A 1 96 ? 4.442 -5.661 -7.046 1.00 96.75 96 PHE A C 1
ATOM 726 O O . PHE A 1 96 ? 3.711 -5.777 -6.059 1.00 96.75 96 PHE A O 1
ATOM 733 N N . PHE A 1 97 ? 3.951 -5.304 -8.239 1.00 95.75 97 PHE A N 1
ATOM 734 C CA . PHE A 1 97 ? 2.542 -4.940 -8.396 1.00 95.75 97 PHE A CA 1
ATOM 735 C C . PHE A 1 97 ? 1.598 -6.130 -8.242 1.00 95.75 97 PHE A C 1
ATOM 737 O O . PHE A 1 97 ? 0.509 -5.957 -7.702 1.00 95.75 97 PHE A O 1
ATOM 744 N N . SER A 1 98 ? 2.000 -7.335 -8.652 1.00 93.38 98 SER A N 1
ATOM 745 C CA . SER A 1 98 ? 1.187 -8.539 -8.446 1.00 93.38 98 SER A CA 1
ATOM 746 C C . SER A 1 98 ? 0.979 -8.799 -6.956 1.00 93.38 98 SER A C 1
ATOM 748 O O . SER A 1 98 ? -0.160 -8.942 -6.518 1.00 93.38 98 SER A O 1
ATOM 750 N N . ARG A 1 99 ? 2.058 -8.751 -6.162 1.00 93.56 99 ARG A N 1
ATOM 751 C CA . ARG A 1 99 ? 1.990 -8.873 -4.699 1.00 93.56 99 ARG A CA 1
ATOM 752 C C . ARG A 1 99 ? 1.199 -7.735 -4.067 1.00 93.56 99 ARG A C 1
ATOM 754 O O . ARG A 1 99 ? 0.330 -7.972 -3.235 1.00 93.56 99 ARG A O 1
ATOM 761 N N . TYR A 1 100 ? 1.406 -6.496 -4.509 1.00 92.50 100 TYR A N 1
ATOM 762 C CA . TYR A 1 100 ? 0.612 -5.357 -4.050 1.00 92.50 100 TYR A CA 1
ATOM 763 C C . TYR A 1 100 ? -0.892 -5.550 -4.319 1.00 92.50 100 TYR A C 1
ATOM 765 O O . TYR A 1 100 ? -1.725 -5.242 -3.460 1.00 92.50 100 TYR A O 1
ATOM 773 N N . LEU A 1 101 ? -1.257 -6.076 -5.493 1.00 90.56 101 LEU A N 1
ATOM 774 C CA . LEU A 1 101 ? -2.640 -6.352 -5.888 1.00 90.56 101 LEU A CA 1
ATOM 775 C C . LEU A 1 101 ? -3.279 -7.535 -5.139 1.00 90.56 101 LEU A C 1
ATOM 777 O O . LEU A 1 101 ? -4.507 -7.639 -5.121 1.00 90.56 101 LEU A O 1
ATOM 781 N N . THR A 1 102 ? -2.495 -8.378 -4.471 1.00 87.75 102 THR A N 1
ATOM 782 C CA . THR A 1 102 ? -3.013 -9.490 -3.659 1.00 87.75 102 THR A CA 1
ATOM 783 C C . THR A 1 102 ? -2.943 -9.232 -2.154 1.00 87.75 102 THR A C 1
ATOM 785 O O . THR A 1 102 ? -3.803 -9.701 -1.419 1.00 87.75 102 THR A O 1
ATOM 788 N N . GLU A 1 103 ? -1.946 -8.482 -1.678 1.00 86.00 103 GLU A N 1
ATOM 789 C CA . GLU A 1 103 ? -1.631 -8.342 -0.244 1.00 86.00 103 GLU A CA 1
ATOM 790 C C . GLU A 1 103 ? -2.157 -7.032 0.375 1.00 86.00 103 GLU A C 1
ATOM 792 O O . GLU A 1 103 ? -2.326 -6.924 1.589 1.00 86.00 103 GLU A O 1
ATOM 797 N N . SER A 1 104 ? -2.417 -6.011 -0.444 1.00 81.38 104 SER A N 1
ATOM 798 C CA . SER A 1 104 ? -2.787 -4.661 0.008 1.00 81.38 104 SER A CA 1
ATOM 799 C C . SER A 1 104 ? -4.256 -4.338 -0.309 1.00 81.38 104 SER A C 1
ATOM 801 O O . SER A 1 104 ? -4.841 -4.947 -1.189 1.00 81.38 104 SER A O 1
ATOM 803 N N . VAL A 1 105 ? -4.871 -3.375 0.387 1.00 76.81 105 VAL A N 1
ATOM 804 C CA . VAL A 1 105 ? -6.239 -2.873 0.093 1.00 76.81 105 VAL A CA 1
ATOM 805 C C . VAL A 1 105 ? -6.232 -1.535 -0.666 1.00 76.81 105 VAL A C 1
ATOM 807 O O . VAL A 1 105 ? -7.249 -0.861 -0.755 1.00 76.81 105 VAL A O 1
ATOM 810 N N . GLY A 1 106 ? -5.083 -1.140 -1.224 1.00 79.44 106 GLY A N 1
ATOM 811 C CA . GLY A 1 106 ? -4.894 0.151 -1.902 1.00 79.44 106 GLY A CA 1
ATOM 812 C C . GLY A 1 106 ? -4.067 1.150 -1.081 1.00 79.44 106 GLY A C 1
ATOM 813 O O . GLY A 1 106 ? -3.753 0.881 0.088 1.00 79.44 106 GLY A O 1
ATOM 814 N N . PRO A 1 107 ? -3.643 2.280 -1.674 1.00 79.25 107 PRO A N 1
ATOM 815 C CA . PRO A 1 107 ? -2.795 3.244 -0.987 1.00 79.25 107 PRO A CA 1
ATOM 816 C C . PRO A 1 107 ? -3.620 4.009 0.054 1.00 79.25 107 PRO A C 1
ATOM 818 O O . PRO A 1 107 ? -4.761 4.380 -0.195 1.00 79.25 107 PRO A O 1
ATOM 821 N N . LEU A 1 108 ? -3.047 4.261 1.233 1.00 82.75 108 LEU A N 1
ATOM 822 C CA . LEU A 1 108 ? -3.727 5.030 2.284 1.00 82.75 108 LEU A CA 1
ATOM 823 C C . LEU A 1 108 ? -3.710 6.537 2.035 1.00 82.75 108 LEU A C 1
ATOM 825 O O . LEU A 1 108 ? -4.534 7.257 2.597 1.00 82.75 108 LEU A O 1
ATOM 829 N N . ILE A 1 109 ? -2.768 7.020 1.222 1.00 81.56 109 ILE A N 1
ATOM 830 C CA . ILE A 1 109 ? -2.565 8.452 1.021 1.00 81.56 109 ILE A CA 1
ATOM 831 C C . ILE A 1 109 ? -3.804 9.176 0.458 1.00 81.56 109 ILE A C 1
ATOM 833 O O . ILE A 1 109 ? -4.086 10.255 0.963 1.00 81.56 109 ILE A O 1
ATOM 837 N N . PRO A 1 110 ? -4.638 8.607 -0.441 1.00 79.88 110 PRO A N 1
ATOM 838 C CA . PRO A 1 110 ? -5.855 9.288 -0.891 1.00 79.88 110 PRO A CA 1
ATOM 839 C C . PRO A 1 110 ? -6.955 9.328 0.181 1.00 79.88 110 PRO A C 1
ATOM 841 O O . PRO A 1 110 ? -7.847 10.167 0.127 1.00 79.88 110 PRO A O 1
ATOM 844 N N . VAL A 1 111 ? -6.906 8.421 1.165 1.00 80.06 111 VAL A N 1
ATOM 845 C CA . VAL A 1 111 ? -7.905 8.321 2.244 1.00 80.06 111 VAL A CA 1
ATOM 846 C C . VAL A 1 111 ? -7.537 9.216 3.430 1.00 80.06 111 VAL A C 1
ATOM 848 O O . VAL A 1 111 ? -8.408 9.837 4.037 1.00 80.06 111 VAL A O 1
ATOM 851 N N . LEU A 1 112 ? -6.249 9.266 3.782 1.00 82.12 112 LEU A N 1
ATOM 852 C CA . LEU A 1 112 ? -5.740 9.922 4.993 1.00 82.12 112 LEU A CA 1
ATOM 853 C C . LEU A 1 112 ? -4.860 11.151 4.716 1.00 82.12 112 LEU A C 1
ATOM 855 O O . LEU A 1 112 ? -4.539 11.883 5.652 1.00 82.12 112 LEU A O 1
ATOM 859 N N . GLY A 1 113 ? -4.461 11.386 3.465 1.00 76.69 113 GLY A N 1
ATOM 860 C CA . GLY A 1 113 ? -3.659 12.542 3.062 1.00 76.69 113 GLY A CA 1
ATOM 861 C C . GLY A 1 113 ? -4.342 13.856 3.430 1.00 76.69 113 GLY A C 1
ATOM 862 O O . GLY A 1 113 ? -5.571 13.950 3.384 1.00 76.69 113 GLY A O 1
ATOM 863 N N . GLY A 1 114 ? -3.545 14.821 3.900 1.00 76.25 114 GLY A N 1
ATOM 864 C CA . GLY A 1 114 ? -3.988 16.178 4.248 1.00 76.25 114 GLY A CA 1
ATOM 865 C C . GLY A 1 114 ? -4.888 16.288 5.486 1.00 76.25 114 GLY A C 1
ATOM 866 O O . GLY A 1 114 ? -5.135 17.388 5.967 1.00 76.25 114 GLY A O 1
ATOM 867 N N . ARG A 1 115 ? -5.365 15.164 6.036 1.00 78.81 115 ARG A N 1
ATOM 868 C CA . ARG A 1 115 ? -6.327 15.123 7.156 1.00 78.81 115 ARG A CA 1
ATOM 869 C C . ARG A 1 115 ? -5.680 15.061 8.530 1.00 78.81 115 ARG A C 1
ATOM 871 O O . ARG A 1 115 ? -6.338 15.333 9.528 1.00 78.81 115 ARG A O 1
ATOM 878 N N . LEU A 1 116 ? -4.421 14.647 8.580 1.00 82.69 116 LEU A N 1
ATOM 879 C CA . LEU A 1 116 ? -3.658 14.479 9.807 1.00 82.69 116 LEU A CA 1
ATOM 880 C C . LEU A 1 116 ? -2.492 15.463 9.829 1.00 82.69 116 LEU A C 1
ATOM 882 O O . LEU A 1 116 ? -1.914 15.721 8.770 1.00 82.69 116 LEU A O 1
ATOM 886 N N . PRO A 1 117 ? -2.105 15.963 11.016 1.00 84.19 117 PRO A N 1
ATOM 887 C CA . PRO A 1 117 ? -0.906 16.774 11.143 1.00 84.19 117 PRO A CA 1
ATOM 888 C C . PRO A 1 117 ? 0.327 15.998 10.667 1.00 84.19 117 PRO A C 1
ATOM 890 O O . PRO A 1 117 ? 0.350 14.758 10.642 1.00 84.19 117 PRO A O 1
ATOM 893 N N . GLU A 1 118 ? 1.368 16.741 10.306 1.00 85.06 118 GLU A N 1
ATOM 894 C CA . GLU A 1 118 ? 2.674 16.162 10.014 1.00 85.06 118 GLU A CA 1
ATOM 895 C C . GLU A 1 118 ? 3.181 15.340 11.203 1.00 85.06 118 GLU A C 1
ATOM 897 O O . GLU A 1 118 ? 2.955 15.673 12.369 1.00 85.06 118 GLU A O 1
ATOM 902 N N . HIS A 1 119 ? 3.856 14.234 10.899 1.00 90.38 119 HIS A N 1
ATOM 903 C CA . HIS A 1 119 ? 4.351 13.305 11.902 1.00 90.38 119 HIS A CA 1
ATOM 904 C C . HIS A 1 119 ? 5.723 12.794 11.486 1.00 90.38 119 HIS A C 1
ATOM 906 O O . HIS A 1 119 ? 5.853 12.170 10.435 1.00 90.38 119 HIS A O 1
ATOM 912 N N . ALA A 1 120 ? 6.735 13.031 12.321 1.00 93.38 120 ALA A N 1
ATOM 913 C CA . ALA A 1 120 ? 8.133 12.763 11.983 1.00 93.38 120 ALA A CA 1
ATOM 914 C C . ALA A 1 120 ? 8.388 11.301 11.576 1.00 93.38 120 ALA A C 1
ATOM 916 O O . ALA A 1 120 ? 9.127 11.045 10.632 1.00 93.38 120 ALA A O 1
ATOM 917 N N . GLU A 1 121 ? 7.737 10.336 12.235 1.00 93.25 121 GLU A N 1
ATOM 918 C CA . GLU A 1 121 ? 7.888 8.920 11.868 1.00 93.25 121 GLU A CA 1
ATOM 919 C C . GLU A 1 121 ? 7.283 8.597 10.501 1.00 93.25 121 GLU A C 1
ATOM 921 O O . GLU A 1 121 ? 7.802 7.735 9.801 1.00 93.25 121 GLU A O 1
ATOM 926 N N . VAL A 1 122 ? 6.213 9.295 10.105 1.00 92.25 122 VAL A N 1
ATOM 927 C CA . VAL A 1 122 ? 5.613 9.113 8.779 1.00 92.25 122 VAL A CA 1
ATOM 928 C C . VAL A 1 122 ? 6.510 9.721 7.710 1.00 92.25 122 VAL A C 1
ATOM 930 O O . VAL A 1 122 ? 6.678 9.113 6.660 1.00 92.25 122 VAL A O 1
ATOM 933 N N . THR A 1 123 ? 7.103 10.886 7.981 1.00 93.06 123 THR A N 1
ATOM 934 C CA . THR A 1 123 ? 8.090 11.507 7.089 1.00 93.06 123 THR A CA 1
ATOM 935 C C . THR A 1 123 ? 9.281 10.578 6.874 1.00 93.06 123 THR A C 1
ATOM 937 O O . THR A 1 123 ? 9.579 10.247 5.733 1.00 93.06 123 THR A O 1
ATOM 940 N N . ARG A 1 124 ? 9.877 10.060 7.956 1.00 96.06 124 ARG A N 1
ATOM 941 C CA . ARG A 1 124 ? 10.991 9.103 7.877 1.00 96.06 124 ARG A CA 1
ATOM 942 C C . ARG A 1 124 ? 10.615 7.843 7.094 1.00 96.06 124 ARG A C 1
ATOM 944 O O . ARG A 1 124 ? 11.366 7.413 6.230 1.00 96.06 124 ARG A O 1
ATOM 951 N N . ALA A 1 125 ? 9.449 7.257 7.368 1.00 95.56 125 ALA A N 1
ATOM 952 C CA . ALA A 1 125 ? 8.991 6.083 6.627 1.00 95.56 125 ALA A CA 1
ATOM 953 C C . ALA A 1 125 ? 8.817 6.397 5.129 1.00 95.56 125 ALA A C 1
ATOM 955 O O . ALA A 1 125 ? 9.130 5.566 4.282 1.00 95.56 125 ALA A O 1
ATOM 956 N N . ALA A 1 126 ? 8.324 7.593 4.783 1.00 94.62 126 ALA A N 1
ATOM 957 C CA . ALA A 1 126 ? 8.161 8.011 3.393 1.00 94.62 126 ALA A CA 1
ATOM 958 C C . ALA A 1 126 ? 9.507 8.197 2.674 1.00 94.62 126 ALA A C 1
ATOM 960 O O . ALA A 1 126 ? 9.610 7.799 1.520 1.00 94.62 126 ALA A O 1
ATOM 961 N N . GLU A 1 127 ? 10.522 8.743 3.348 1.00 96.81 127 GLU A N 1
ATOM 962 C CA . GLU A 1 127 ? 11.902 8.819 2.838 1.00 96.81 127 GLU A CA 1
ATOM 963 C C . GLU A 1 127 ? 12.472 7.408 2.600 1.00 96.81 127 GLU A C 1
ATOM 965 O O . GLU A 1 127 ? 12.957 7.098 1.517 1.00 96.81 127 GLU A O 1
ATOM 970 N N . GLU A 1 128 ? 12.309 6.493 3.562 1.00 98.00 128 GLU A N 1
ATOM 971 C CA . GLU A 1 128 ? 12.761 5.098 3.420 1.00 98.00 128 GLU A CA 1
ATOM 972 C C . GLU A 1 128 ? 12.021 4.332 2.307 1.00 98.00 128 GLU A C 1
ATOM 974 O O . GLU A 1 128 ? 12.577 3.413 1.693 1.00 98.00 128 GLU A O 1
ATOM 979 N N . LEU A 1 129 ? 10.755 4.676 2.052 1.00 97.81 129 LEU A N 1
ATOM 980 C CA . LEU A 1 129 ? 9.990 4.144 0.928 1.00 97.81 129 LEU A CA 1
ATOM 981 C C . LEU A 1 129 ? 10.494 4.702 -0.405 1.00 97.81 129 LEU A C 1
ATOM 983 O O . LEU A 1 129 ? 10.616 3.926 -1.350 1.00 97.81 129 LEU A O 1
ATOM 987 N N . GLU A 1 130 ? 10.783 6.003 -0.485 1.00 98.25 130 GLU A N 1
ATOM 988 C CA . GLU A 1 130 ? 11.365 6.626 -1.678 1.00 98.25 130 GLU A CA 1
ATOM 989 C C . GLU A 1 130 ? 12.661 5.914 -2.071 1.00 98.25 130 GLU A C 1
ATOM 991 O O . GLU A 1 130 ? 12.763 5.419 -3.192 1.00 98.25 130 GLU A O 1
ATOM 996 N N . ASP A 1 131 ? 13.589 5.754 -1.125 1.00 98.50 131 ASP A N 1
ATOM 997 C CA . ASP A 1 131 ? 14.874 5.085 -1.350 1.00 98.50 131 ASP A CA 1
ATOM 998 C C . ASP A 1 131 ? 14.698 3.634 -1.835 1.00 98.50 131 ASP A C 1
ATOM 1000 O O . ASP A 1 131 ? 15.375 3.175 -2.765 1.00 98.50 131 ASP A O 1
ATOM 1004 N N . ALA A 1 132 ? 13.768 2.892 -1.223 1.00 98.62 132 ALA A N 1
ATOM 1005 C CA . ALA A 1 132 ? 13.487 1.505 -1.588 1.00 98.62 132 ALA A CA 1
ATOM 1006 C C . ALA A 1 132 ? 12.875 1.383 -2.992 1.00 98.62 132 ALA A C 1
ATOM 1008 O O . ALA A 1 132 ? 13.256 0.496 -3.760 1.00 98.62 132 ALA A O 1
ATOM 1009 N N . LEU A 1 133 ? 11.932 2.265 -3.333 1.00 98.50 133 LEU A N 1
ATOM 1010 C CA . LEU A 1 133 ? 11.312 2.298 -4.654 1.00 98.50 133 LEU A CA 1
ATOM 1011 C C . LEU A 1 133 ? 12.295 2.771 -5.719 1.00 98.50 133 LEU A C 1
ATOM 1013 O O . LEU A 1 133 ? 12.310 2.190 -6.799 1.00 98.50 133 LEU A O 1
ATOM 1017 N N . GLN A 1 134 ? 13.139 3.760 -5.420 1.00 98.06 134 GLN A N 1
ATOM 1018 C CA . GLN A 1 134 ? 14.146 4.240 -6.360 1.00 98.06 134 GLN A CA 1
ATOM 1019 C C . GLN A 1 134 ? 15.163 3.142 -6.674 1.00 98.06 134 GLN A C 1
ATOM 1021 O O . GLN A 1 134 ? 15.412 2.859 -7.840 1.00 98.06 134 GLN A O 1
ATOM 1026 N N . SER A 1 135 ? 15.639 2.426 -5.652 1.00 97.94 135 SER A N 1
ATOM 1027 C CA . SER A 1 135 ? 16.521 1.269 -5.849 1.00 97.94 135 SER A CA 1
ATOM 1028 C C . SER A 1 135 ? 15.867 0.191 -6.724 1.00 97.94 135 SER A C 1
ATOM 1030 O O . SER A 1 135 ? 16.519 -0.402 -7.578 1.00 97.94 135 SER A O 1
ATOM 1032 N N . MET A 1 136 ? 14.568 -0.072 -6.535 1.00 98.31 136 MET A N 1
ATOM 1033 C CA . MET A 1 136 ? 13.821 -1.016 -7.371 1.00 98.31 136 MET A CA 1
ATOM 1034 C C . MET A 1 136 ? 13.687 -0.525 -8.817 1.00 98.31 136 MET A C 1
ATOM 1036 O O . MET A 1 136 ? 13.836 -1.316 -9.748 1.00 98.31 136 MET A O 1
ATOM 1040 N N . VAL A 1 137 ? 13.408 0.764 -9.009 1.00 97.38 137 VAL A N 1
ATOM 1041 C CA . VAL A 1 137 ? 13.304 1.396 -10.328 1.00 97.38 137 VAL A CA 1
ATOM 1042 C C . VAL A 1 137 ? 14.628 1.313 -11.079 1.00 97.38 137 VAL A C 1
ATOM 1044 O O . VAL A 1 137 ? 14.612 0.946 -12.250 1.00 97.38 137 VAL A O 1
ATOM 1047 N N . ASP A 1 138 ? 15.755 1.562 -10.413 1.00 96.12 138 ASP A N 1
ATOM 1048 C CA . ASP A 1 138 ? 17.084 1.466 -11.024 1.00 96.12 138 ASP A CA 1
ATOM 1049 C C . ASP A 1 138 ? 17.338 0.046 -11.568 1.00 96.12 138 ASP A C 1
ATOM 1051 O O . ASP A 1 138 ? 17.712 -0.114 -12.730 1.00 96.12 138 ASP A O 1
ATOM 1055 N N . VAL A 1 139 ? 17.003 -0.996 -10.790 1.00 95.88 139 VAL A N 1
ATOM 1056 C CA . VAL A 1 139 ? 17.063 -2.397 -11.258 1.00 95.88 139 VAL A CA 1
ATOM 1057 C C . VAL A 1 139 ? 16.156 -2.636 -12.470 1.00 95.88 139 VAL A C 1
ATOM 1059 O O . VAL A 1 139 ? 16.555 -3.305 -13.423 1.00 95.88 139 VAL A O 1
ATOM 1062 N N . CYS A 1 140 ? 14.941 -2.084 -12.463 1.00 94.38 140 CYS A N 1
ATOM 1063 C CA . CYS A 1 140 ? 14.000 -2.233 -13.574 1.00 94.38 140 CYS A CA 1
ATOM 1064 C C . CYS A 1 140 ? 14.485 -1.516 -14.849 1.00 94.38 140 CYS A C 1
ATOM 1066 O O . CYS A 1 140 ? 14.237 -2.007 -15.951 1.00 94.38 140 CYS A O 1
ATOM 1068 N N . ILE A 1 141 ? 15.164 -0.370 -14.723 1.00 92.88 141 ILE A N 1
ATOM 1069 C CA . ILE A 1 141 ? 15.763 0.363 -15.850 1.00 92.88 141 ILE A CA 1
ATOM 1070 C C . ILE A 1 141 ? 16.912 -0.452 -16.454 1.00 92.88 141 ILE A C 1
ATOM 1072 O O . ILE A 1 141 ? 16.947 -0.633 -17.675 1.00 92.88 141 ILE A O 1
ATOM 1076 N N . ASP A 1 142 ? 17.805 -0.983 -15.615 1.00 92.88 142 ASP A N 1
ATOM 1077 C CA . ASP A 1 142 ? 18.942 -1.810 -16.044 1.00 92.88 142 ASP A CA 1
ATOM 1078 C C . ASP A 1 142 ? 18.484 -3.097 -16.751 1.00 92.88 142 ASP A C 1
ATOM 1080 O O . ASP A 1 142 ? 19.106 -3.540 -17.717 1.00 92.88 142 ASP A O 1
ATOM 1084 N N . ALA A 1 143 ? 17.360 -3.670 -16.310 1.00 91.44 143 ALA A N 1
ATOM 1085 C CA . ALA A 1 143 ? 16.721 -4.831 -16.929 1.00 91.44 143 ALA A CA 1
ATOM 1086 C C . ALA A 1 143 ? 15.839 -4.489 -18.149 1.00 91.44 143 ALA A C 1
ATOM 1088 O O . ALA A 1 1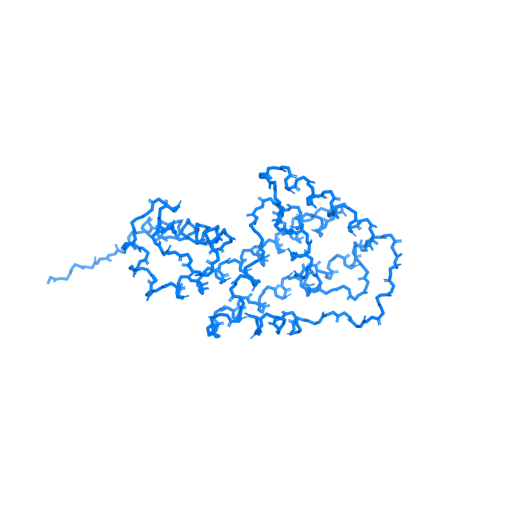43 ? 15.244 -5.387 -18.748 1.00 91.44 143 ALA A O 1
ATOM 1089 N N . HIS A 1 144 ? 15.733 -3.210 -18.525 1.00 89.56 144 HIS A N 1
ATOM 1090 C CA . HIS A 1 144 ? 14.850 -2.716 -19.589 1.00 89.56 144 HIS A CA 1
ATOM 1091 C C . HIS A 1 144 ? 13.361 -3.075 -19.393 1.00 89.56 144 HIS A C 1
ATOM 1093 O O . HIS A 1 144 ? 12.607 -3.216 -20.358 1.00 89.56 144 HIS A O 1
ATOM 1099 N N . GLU A 1 145 ? 12.911 -3.210 -18.142 1.00 90.56 145 GLU A N 1
ATOM 1100 C CA . GLU A 1 145 ? 11.495 -3.398 -17.804 1.00 90.56 145 GLU A CA 1
ATOM 1101 C C . GLU A 1 145 ? 10.685 -2.104 -17.932 1.00 90.56 145 GLU A C 1
ATOM 1103 O O . GLU A 1 145 ? 9.490 -2.150 -18.231 1.00 90.56 145 GLU A O 1
ATOM 1108 N N . VAL A 1 146 ? 11.334 -0.961 -17.696 1.00 91.38 146 VAL A N 1
ATOM 1109 C CA . VAL A 1 146 ? 10.746 0.384 -17.747 1.00 91.38 146 VAL A CA 1
ATOM 1110 C C . VAL A 1 146 ? 11.652 1.346 -18.519 1.00 91.38 146 VAL A C 1
ATOM 1112 O O . VAL A 1 146 ? 12.860 1.112 -18.616 1.00 91.38 146 VAL A O 1
ATOM 1115 N N . PRO A 1 147 ? 11.103 2.434 -19.090 1.00 89.50 147 PRO A N 1
ATOM 1116 C CA . PRO A 1 147 ? 11.906 3.411 -19.814 1.00 89.50 147 PRO A CA 1
ATOM 1117 C C . PRO A 1 147 ? 12.822 4.228 -18.884 1.00 89.50 147 PRO A C 1
ATOM 1119 O O . PRO A 1 147 ? 12.493 4.440 -17.713 1.00 89.50 147 PRO A O 1
ATOM 1122 N N . PRO A 1 148 ? 13.925 4.789 -19.417 1.00 87.81 148 PRO A N 1
ATOM 1123 C CA . PRO A 1 148 ? 14.691 5.812 -18.715 1.00 87.81 148 PRO A CA 1
ATOM 1124 C C . PRO A 1 148 ? 13.796 6.990 -18.314 1.00 87.81 148 PRO A C 1
ATOM 1126 O O . PRO A 1 148 ? 13.026 7.496 -19.133 1.00 87.81 148 PRO A O 1
ATOM 1129 N N . GLY A 1 149 ? 13.918 7.439 -17.066 1.00 88.31 149 GLY A N 1
ATOM 1130 C CA . GLY A 1 149 ? 13.107 8.527 -16.515 1.00 88.31 149 GLY A CA 1
ATOM 1131 C C . GLY A 1 149 ? 11.842 8.080 -15.781 1.00 88.31 149 GLY A C 1
ATOM 1132 O O . GLY A 1 149 ? 11.160 8.941 -15.244 1.00 88.31 149 GLY A O 1
ATOM 1133 N N . PHE A 1 150 ? 11.544 6.779 -15.716 1.00 92.81 150 PHE A N 1
ATOM 1134 C CA . PHE A 1 150 ? 10.566 6.246 -14.765 1.00 92.81 150 PHE A CA 1
ATOM 1135 C C . PHE A 1 150 ? 11.066 6.469 -13.326 1.00 92.81 150 PHE A C 1
ATOM 1137 O O . PHE A 1 150 ? 12.260 6.299 -13.075 1.00 92.81 150 PHE A O 1
ATOM 1144 N N . THR A 1 151 ? 10.197 6.871 -12.394 1.00 95.31 151 THR A N 1
ATOM 1145 C CA . THR A 1 151 ? 10.604 7.266 -11.028 1.00 95.31 151 THR A CA 1
ATOM 1146 C C . THR A 1 151 ? 9.871 6.501 -9.924 1.00 95.31 151 THR A C 1
ATOM 1148 O O . THR A 1 151 ? 8.843 5.857 -10.144 1.00 95.31 151 THR A O 1
ATOM 1151 N N . ALA A 1 152 ? 10.359 6.615 -8.682 1.00 97.38 152 ALA A N 1
ATOM 1152 C CA . ALA A 1 152 ? 9.632 6.142 -7.500 1.00 97.38 152 ALA A CA 1
ATOM 1153 C C . ALA A 1 152 ? 8.216 6.752 -7.383 1.00 97.38 152 ALA A C 1
ATOM 1155 O O . ALA A 1 152 ? 7.279 6.084 -6.934 1.00 97.38 152 ALA A O 1
ATOM 1156 N N . ALA A 1 153 ? 8.033 8.002 -7.824 1.00 96.31 153 ALA A N 1
ATOM 1157 C CA . ALA A 1 153 ? 6.724 8.647 -7.848 1.00 96.31 153 ALA A CA 1
ATOM 1158 C C . ALA A 1 153 ? 5.792 8.015 -8.896 1.00 96.31 153 ALA A C 1
ATOM 1160 O O . ALA A 1 153 ? 4.608 7.844 -8.606 1.00 96.31 153 ALA A O 1
ATOM 1161 N N . ASP A 1 154 ? 6.305 7.590 -10.058 1.00 95.25 154 ASP A N 1
ATOM 1162 C CA . ASP A 1 154 ? 5.515 6.830 -11.039 1.00 95.25 154 ASP A CA 1
ATOM 1163 C C . ASP A 1 154 ? 5.018 5.505 -10.453 1.00 95.25 154 ASP A C 1
ATOM 1165 O O . ASP A 1 154 ? 3.846 5.162 -10.620 1.00 95.25 154 ASP A O 1
ATOM 1169 N N . VAL A 1 155 ? 5.861 4.792 -9.693 1.00 96.00 155 VAL A N 1
ATOM 1170 C CA . VAL A 1 155 ? 5.439 3.567 -8.989 1.00 96.00 155 VAL A CA 1
ATOM 1171 C C . VAL A 1 155 ? 4.274 3.868 -8.047 1.00 96.00 155 VAL A C 1
ATOM 1173 O O . VAL A 1 155 ? 3.254 3.175 -8.078 1.00 96.00 155 VAL A O 1
ATOM 1176 N N . MET A 1 156 ? 4.382 4.926 -7.240 1.00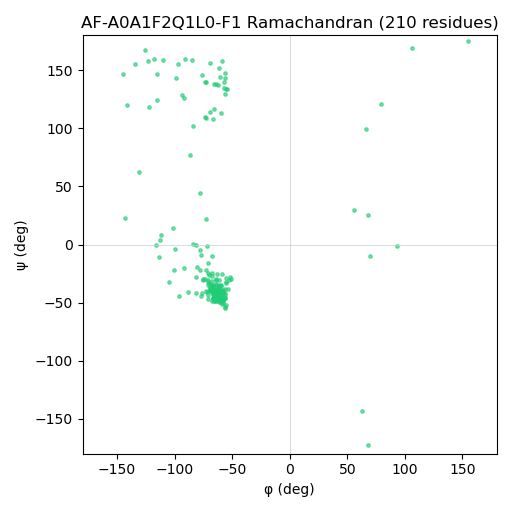 94.44 156 MET A N 1
ATOM 1177 C CA . MET A 1 156 ? 3.314 5.313 -6.316 1.00 94.44 156 MET A CA 1
ATOM 1178 C C . MET A 1 156 ? 2.039 5.750 -7.035 1.00 94.44 156 MET A C 1
ATOM 1180 O O . MET A 1 156 ? 0.950 5.316 -6.652 1.00 94.44 156 MET A O 1
ATOM 1184 N N . LEU A 1 157 ? 2.145 6.531 -8.107 1.00 92.69 157 LEU A N 1
ATOM 1185 C CA . LEU A 1 157 ? 1.002 6.906 -8.936 1.00 92.69 157 LEU A CA 1
ATOM 1186 C C . LEU A 1 157 ? 0.344 5.672 -9.549 1.00 92.69 157 LEU A C 1
ATOM 1188 O O . LEU A 1 157 ? -0.881 5.558 -9.522 1.00 92.69 157 LEU A O 1
ATOM 1192 N N . MET A 1 158 ? 1.118 4.705 -10.032 1.00 92.94 158 MET A N 1
ATOM 1193 C CA . MET A 1 158 ? 0.578 3.440 -10.520 1.00 92.94 158 MET A CA 1
ATOM 1194 C C . MET A 1 158 ? -0.188 2.686 -9.426 1.00 92.94 158 MET A C 1
ATOM 1196 O O . MET A 1 158 ? -1.235 2.125 -9.734 1.00 92.94 158 MET A O 1
ATOM 1200 N N . THR A 1 159 ? 0.218 2.734 -8.147 1.00 91.38 159 THR A N 1
ATOM 1201 C CA . THR A 1 159 ? -0.589 2.129 -7.062 1.00 91.38 159 THR A CA 1
ATOM 1202 C C . THR A 1 159 ? -1.984 2.751 -6.920 1.00 91.38 159 THR A C 1
ATOM 1204 O O . THR A 1 159 ? -2.926 2.051 -6.546 1.00 91.38 159 THR A O 1
ATOM 1207 N N . VAL A 1 160 ? -2.132 4.041 -7.248 1.00 88.50 160 VAL A N 1
ATOM 1208 C CA . VAL A 1 160 ? -3.422 4.752 -7.255 1.00 88.50 160 VAL A CA 1
ATOM 1209 C C . VAL A 1 160 ? -4.248 4.373 -8.487 1.00 88.50 160 VAL A C 1
ATOM 1211 O O . VAL A 1 160 ? -5.448 4.139 -8.371 1.00 88.50 160 VAL A O 1
ATOM 1214 N N . HIS A 1 161 ? -3.616 4.273 -9.659 1.00 87.25 161 HIS A N 1
ATOM 1215 C CA . HIS A 1 161 ? -4.307 4.016 -10.929 1.00 87.25 161 HIS A CA 1
ATOM 1216 C C . HIS A 1 161 ? -4.641 2.536 -11.172 1.00 87.25 161 HIS A C 1
ATOM 1218 O O . HIS A 1 161 ? -5.607 2.239 -11.870 1.00 87.25 161 HIS A O 1
ATOM 1224 N N . LEU A 1 162 ? -3.865 1.601 -10.614 1.00 86.19 162 LEU A N 1
ATOM 1225 C CA . LEU A 1 162 ? -4.034 0.159 -10.835 1.00 86.19 162 LEU A CA 1
ATOM 1226 C C . LEU A 1 162 ? -5.136 -0.475 -9.992 1.00 86.19 162 LEU A C 1
ATOM 1228 O O . LEU A 1 162 ? -5.586 -1.568 -10.325 1.00 86.19 162 LEU A O 1
ATOM 1232 N N . ARG A 1 163 ? -5.555 0.175 -8.903 1.00 83.06 163 ARG A N 1
ATOM 1233 C CA . ARG A 1 163 ? -6.582 -0.350 -7.999 1.00 83.06 163 ARG A CA 1
ATOM 1234 C C . ARG A 1 163 ? -7.666 0.691 -7.699 1.00 83.06 163 ARG A C 1
ATOM 1236 O O . ARG A 1 163 ? -7.826 1.092 -6.544 1.00 83.06 163 ARG A O 1
ATOM 1243 N N . PRO A 1 164 ? -8.420 1.153 -8.709 1.00 82.38 164 PRO A N 1
ATOM 1244 C CA . PRO A 1 164 ? -9.632 1.911 -8.443 1.00 82.38 164 PRO A CA 1
ATOM 1245 C C . PRO A 1 164 ? -10.639 1.049 -7.666 1.00 82.38 164 PRO A C 1
ATOM 1247 O O . PRO A 1 164 ? -10.685 -0.173 -7.811 1.00 82.38 164 PRO A O 1
ATOM 1250 N N . THR A 1 165 ? -11.495 1.683 -6.866 1.00 80.19 165 THR A N 1
ATOM 1251 C CA . THR A 1 165 ? -12.645 0.986 -6.280 1.00 80.19 165 THR A CA 1
ATOM 1252 C C . THR A 1 165 ? -13.600 0.590 -7.399 1.00 80.19 165 THR A C 1
ATOM 1254 O O . THR A 1 165 ? -14.166 1.450 -8.075 1.00 80.19 165 THR A O 1
ATOM 1257 N N . LEU A 1 166 ? -13.792 -0.713 -7.593 1.00 83.50 166 LEU A N 1
ATOM 1258 C CA . LEU A 1 166 ? -14.747 -1.241 -8.559 1.00 83.50 166 LEU A CA 1
ATOM 1259 C C . LEU A 1 166 ? -16.049 -1.634 -7.840 1.00 83.50 166 LEU A C 1
ATOM 1261 O O . LEU A 1 166 ? -15.985 -2.159 -6.729 1.00 83.50 166 LEU A O 1
ATOM 1265 N N . PRO A 1 167 ? -17.234 -1.439 -8.450 1.00 85.88 167 PRO A N 1
ATOM 1266 C CA . PRO A 1 167 ? -18.519 -1.857 -7.881 1.00 85.88 167 PRO A CA 1
ATOM 1267 C C . PRO A 1 167 ? -18.749 -3.374 -8.048 1.00 85.88 167 PRO A C 1
ATOM 1269 O O . PRO A 1 167 ? -19.813 -3.812 -8.478 1.00 85.88 167 PRO A O 1
ATOM 1272 N N . ILE A 1 168 ? -17.715 -4.170 -7.776 1.00 84.19 168 ILE A N 1
ATOM 1273 C CA . ILE A 1 168 ? -17.681 -5.632 -7.842 1.00 84.19 168 ILE A CA 1
ATOM 1274 C C . ILE A 1 168 ? -16.774 -6.144 -6.723 1.00 84.19 168 ILE A C 1
ATOM 1276 O O . ILE A 1 168 ? -15.798 -5.492 -6.355 1.00 84.19 168 ILE A O 1
ATOM 1280 N N . GLU A 1 169 ? -17.095 -7.310 -6.176 1.00 76.38 169 GLU A N 1
ATOM 1281 C CA . GLU A 1 169 ? -16.422 -7.822 -4.983 1.00 76.38 169 GLU A CA 1
ATOM 1282 C C . GLU A 1 169 ? -15.300 -8.818 -5.303 1.00 76.38 169 GLU A C 1
ATOM 1284 O O . GLU A 1 169 ? -15.315 -9.517 -6.321 1.00 76.38 169 GLU A O 1
ATOM 1289 N N . GLY A 1 170 ? -14.356 -8.906 -4.362 1.00 74.88 170 GLY A N 1
ATOM 1290 C CA . GLY A 1 170 ? -13.444 -10.036 -4.203 1.00 74.88 170 GLY A CA 1
ATOM 1291 C C . GLY A 1 170 ? -12.501 -10.289 -5.377 1.00 74.88 170 GLY A C 1
ATOM 1292 O O . GLY A 1 170 ? -12.005 -9.365 -6.026 1.00 74.88 170 GLY A O 1
ATOM 1293 N N . ASP A 1 171 ? -12.257 -11.573 -5.632 1.00 84.38 171 ASP A N 1
ATOM 1294 C CA . ASP A 1 171 ? -11.248 -12.074 -6.570 1.00 84.38 171 ASP A CA 1
ATOM 1295 C C . ASP A 1 171 ? -11.405 -11.499 -7.980 1.00 84.38 171 ASP A C 1
ATOM 1297 O O . ASP A 1 171 ? -10.414 -11.232 -8.661 1.00 84.38 171 ASP A O 1
ATOM 1301 N N . ARG A 1 172 ? -12.641 -11.208 -8.405 1.00 89.44 172 ARG A N 1
ATOM 1302 C CA . ARG A 1 172 ? -12.892 -10.672 -9.744 1.00 89.44 172 ARG A CA 1
ATOM 1303 C C . ARG A 1 172 ? -12.328 -9.265 -9.935 1.00 89.44 172 ARG A C 1
ATOM 1305 O O . ARG A 1 172 ? -11.850 -8.949 -11.026 1.00 89.44 172 ARG A O 1
ATOM 1312 N N . ALA A 1 173 ? -12.374 -8.421 -8.905 1.00 87.06 173 ALA A N 1
ATOM 1313 C CA . ALA A 1 173 ? -11.754 -7.100 -8.961 1.00 87.06 173 ALA A CA 1
ATOM 1314 C C . ALA A 1 173 ? -10.229 -7.231 -9.107 1.00 87.06 173 ALA A C 1
ATOM 1316 O O . ALA A 1 173 ? -9.631 -6.563 -9.949 1.00 87.06 173 ALA A O 1
ATOM 1317 N N . THR A 1 174 ? -9.616 -8.148 -8.352 1.00 87.44 174 THR A N 1
ATOM 1318 C CA . THR A 1 174 ? -8.180 -8.450 -8.435 1.00 87.44 174 THR A CA 1
ATOM 1319 C C . THR A 1 174 ? -7.786 -8.956 -9.820 1.00 87.44 174 THR A C 1
ATOM 1321 O O . THR A 1 174 ? -6.858 -8.412 -10.407 1.00 87.44 174 THR A O 1
ATOM 1324 N N . GLU A 1 175 ? -8.524 -9.910 -10.396 1.00 90.06 175 GLU A N 1
ATOM 1325 C CA . GLU A 1 175 ? -8.283 -10.404 -11.761 1.00 90.06 175 GLU A CA 1
ATOM 1326 C C . GLU A 1 175 ? -8.308 -9.281 -12.807 1.00 90.06 175 GLU A C 1
ATOM 1328 O O . GLU A 1 175 ? -7.482 -9.251 -13.723 1.00 90.06 175 GLU A O 1
ATOM 1333 N N . ILE A 1 176 ? -9.256 -8.346 -12.683 1.00 91.69 176 ILE A N 1
ATOM 1334 C CA . IL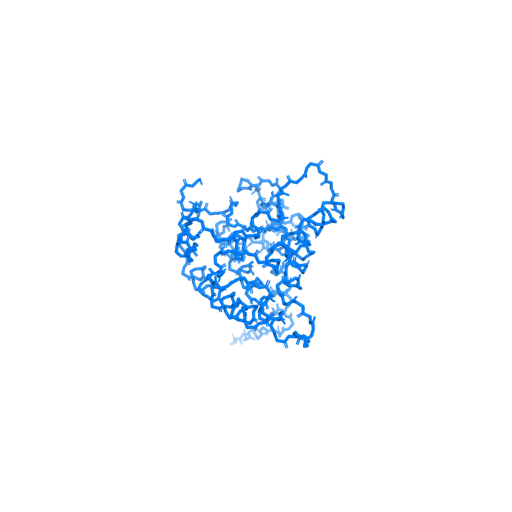E A 1 176 ? -9.354 -7.193 -13.582 1.00 91.69 176 ILE A CA 1
ATOM 1335 C C . ILE A 1 176 ? -8.136 -6.283 -13.406 1.00 91.69 176 ILE A C 1
ATOM 1337 O O . ILE A 1 176 ? -7.511 -5.927 -14.404 1.00 91.69 176 ILE A O 1
ATOM 1341 N N . HIS A 1 177 ? -7.748 -5.954 -12.173 1.00 91.81 177 HIS A N 1
ATOM 1342 C CA . HIS A 1 177 ? -6.547 -5.156 -11.917 1.00 91.81 177 HIS A CA 1
ATOM 1343 C C . HIS A 1 177 ? -5.277 -5.831 -12.455 1.00 91.81 177 HIS A C 1
ATOM 1345 O O . HIS A 1 177 ? -4.474 -5.169 -13.108 1.00 91.81 177 HIS A O 1
ATOM 1351 N N . THR A 1 178 ? -5.123 -7.147 -12.276 1.00 92.00 178 THR A N 1
ATOM 1352 C CA . THR A 1 178 ? -3.997 -7.916 -12.830 1.00 92.00 178 THR A CA 1
ATOM 1353 C C . THR A 1 178 ? -3.982 -7.874 -14.358 1.00 92.00 178 THR A C 1
ATOM 1355 O O . THR A 1 178 ? -2.928 -7.672 -14.955 1.00 92.00 178 THR A O 1
ATOM 1358 N N . ARG A 1 179 ? -5.145 -7.974 -15.013 1.00 93.69 179 ARG A N 1
ATOM 1359 C CA . ARG A 1 179 ? -5.233 -7.827 -16.473 1.00 93.69 179 ARG A CA 1
ATOM 1360 C C . ARG A 1 179 ? -4.762 -6.449 -16.948 1.00 93.69 179 ARG A C 1
ATOM 1362 O O . ARG A 1 179 ? -4.082 -6.360 -17.966 1.00 93.69 179 ARG A O 1
ATOM 1369 N N . TYR A 1 180 ? -5.141 -5.378 -16.253 1.00 93.12 180 TYR A N 1
ATOM 1370 C CA . TYR A 1 180 ? -4.697 -4.027 -16.613 1.00 93.12 180 TYR A CA 1
ATOM 1371 C C . TYR A 1 180 ? -3.226 -3.780 -16.262 1.00 93.12 180 TYR A C 1
ATOM 1373 O O . TYR A 1 180 ? -2.562 -3.047 -16.992 1.00 93.12 180 TYR A O 1
ATOM 1381 N N . LEU A 1 181 ? -2.701 -4.430 -15.218 1.00 93.81 181 LEU A N 1
ATOM 1382 C CA . LEU A 1 181 ? -1.268 -4.459 -14.936 1.00 93.81 181 LEU A CA 1
ATOM 1383 C C . LEU A 1 181 ? -0.490 -5.048 -16.118 1.00 93.81 181 LEU A C 1
ATOM 1385 O O . LEU A 1 181 ? 0.468 -4.425 -16.563 1.00 93.81 181 LEU A O 1
ATOM 1389 N N . ASP A 1 182 ? -0.920 -6.192 -16.658 1.00 92.31 182 ASP A N 1
ATOM 1390 C CA . ASP A 1 182 ? -0.261 -6.807 -17.818 1.00 92.31 182 ASP A CA 1
ATOM 1391 C C . ASP A 1 182 ? -0.212 -5.844 -19.016 1.00 92.31 182 ASP A C 1
ATOM 1393 O O . ASP A 1 182 ? 0.855 -5.632 -19.587 1.00 92.31 182 ASP A O 1
ATOM 1397 N N . PHE A 1 183 ? -1.323 -5.169 -19.338 1.00 91.62 183 PHE A N 1
ATOM 1398 C CA . PHE A 1 183 ? -1.340 -4.177 -20.420 1.00 91.62 183 PHE A CA 1
ATOM 1399 C C . PHE A 1 183 ? -0.42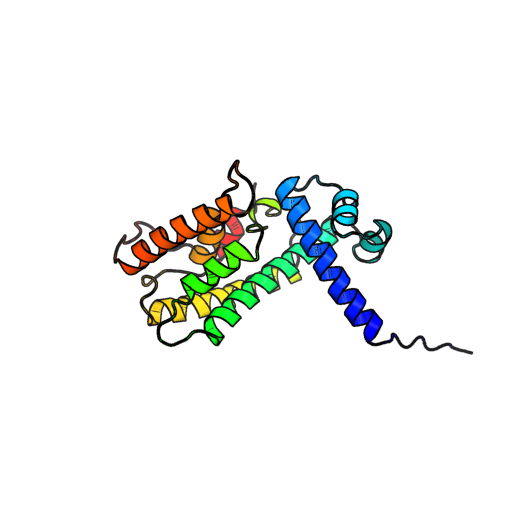1 -2.977 -20.173 1.00 91.62 183 PHE A C 1
ATOM 1401 O O . PHE A 1 183 ? 0.225 -2.507 -21.110 1.00 91.62 183 PHE A O 1
ATOM 1408 N N . MET A 1 184 ? -0.361 -2.466 -18.941 1.00 90.69 184 MET A N 1
ATOM 1409 C CA . MET A 1 184 ? 0.534 -1.354 -18.609 1.00 90.69 184 MET A CA 1
ATOM 1410 C C . MET A 1 184 ? 2.001 -1.765 -18.733 1.00 90.69 184 MET A C 1
ATOM 1412 O O . MET A 1 184 ? 2.783 -1.041 -19.343 1.00 90.69 184 MET A O 1
ATOM 1416 N N . LEU A 1 185 ? 2.371 -2.933 -18.203 1.00 89.88 185 LEU A N 1
ATOM 1417 C CA . LEU A 1 185 ? 3.746 -3.431 -18.254 1.00 89.88 185 LEU A CA 1
ATOM 1418 C C . LEU A 1 185 ? 4.190 -3.761 -19.683 1.00 89.88 185 LEU A C 1
ATOM 1420 O O . LEU A 1 185 ? 5.313 -3.433 -20.061 1.00 89.88 185 LEU A O 1
ATOM 1424 N N . ASP A 1 186 ? 3.314 -4.354 -20.496 1.00 88.12 186 ASP A N 1
ATOM 1425 C CA . ASP A 1 186 ? 3.596 -4.590 -21.915 1.00 88.12 186 ASP A CA 1
ATOM 1426 C C . ASP A 1 186 ? 3.800 -3.265 -22.669 1.00 88.12 186 ASP A C 1
ATOM 1428 O O . ASP A 1 186 ? 4.712 -3.149 -23.489 1.00 88.12 186 ASP A O 1
ATOM 1432 N N . GLY A 1 187 ? 3.010 -2.235 -22.345 1.00 87.19 187 GLY A N 1
ATOM 1433 C CA . GLY A 1 187 ? 3.184 -0.884 -22.882 1.00 87.19 187 GLY A CA 1
ATOM 1434 C C . GLY A 1 187 ? 4.508 -0.226 -22.475 1.00 87.19 187 GLY A C 1
ATOM 1435 O O . GLY A 1 187 ? 5.144 0.419 -23.308 1.00 87.19 187 GLY A O 1
ATOM 1436 N N . LEU A 1 188 ? 4.953 -0.417 -21.226 1.00 85.38 188 LEU A N 1
ATOM 1437 C CA . LEU A 1 188 ? 6.233 0.108 -20.728 1.00 85.38 188 LEU A CA 1
ATOM 1438 C C . LEU A 1 188 ? 7.438 -0.542 -21.431 1.00 85.38 188 LEU A C 1
ATOM 1440 O O . LEU A 1 188 ? 8.379 0.165 -21.790 1.00 85.38 188 LEU A O 1
ATOM 1444 N N . ARG A 1 189 ? 7.384 -1.854 -21.702 1.00 80.19 189 ARG A N 1
ATOM 1445 C CA . ARG A 1 189 ? 8.438 -2.589 -22.433 1.00 80.19 189 ARG A CA 1
ATOM 1446 C C . ARG A 1 189 ? 8.437 -2.337 -23.939 1.00 80.19 189 ARG A C 1
ATOM 1448 O O . ARG A 1 189 ? 9.481 -2.422 -24.578 1.00 80.19 189 ARG A O 1
ATOM 1455 N N . GLY A 1 190 ? 7.269 -2.053 -24.517 1.00 72.00 190 GLY A N 1
ATOM 1456 C CA . GLY A 1 190 ? 7.072 -1.895 -25.962 1.00 72.00 190 GLY A CA 1
ATOM 1457 C C . GLY A 1 190 ? 7.748 -0.670 -26.589 1.00 72.00 190 GLY A C 1
ATOM 1458 O O . GLY A 1 190 ? 7.809 -0.580 -27.813 1.00 72.00 190 GLY A O 1
ATOM 1459 N N . GLY A 1 191 ? 8.281 0.244 -25.771 1.00 64.94 191 GLY A N 1
ATOM 1460 C CA . GLY A 1 191 ? 9.014 1.424 -26.216 1.00 64.94 191 GLY A CA 1
ATOM 1461 C C . GLY A 1 191 ? 8.112 2.573 -26.683 1.00 64.94 191 GLY A C 1
ATOM 1462 O O . GLY A 1 191 ? 7.390 2.486 -27.672 1.00 64.94 191 GLY A O 1
ATOM 1463 N N . THR A 1 192 ? 8.267 3.715 -26.008 1.00 62.38 192 THR A N 1
ATOM 1464 C CA . THR A 1 192 ? 7.789 5.069 -26.352 1.00 62.38 192 THR A CA 1
ATOM 1465 C C . THR A 1 192 ? 6.275 5.321 -26.365 1.00 62.38 192 THR A C 1
ATOM 1467 O O . THR A 1 192 ? 5.622 5.343 -27.406 1.00 62.38 192 THR A O 1
ATOM 1470 N N . PRO A 1 193 ? 5.803 5.908 -25.264 1.00 58.84 193 PRO A N 1
ATOM 1471 C CA . PRO A 1 193 ? 5.564 7.337 -25.266 1.00 58.84 193 PRO A CA 1
ATOM 1472 C C . PRO A 1 193 ? 6.818 8.008 -24.717 1.00 58.84 193 PRO A C 1
ATOM 1474 O O . PRO A 1 193 ? 7.295 7.622 -23.657 1.00 58.84 193 PRO A O 1
ATOM 1477 N N . GLN A 1 194 ? 7.365 9.001 -25.418 1.00 66.81 194 GLN A N 1
ATOM 1478 C CA . GLN A 1 194 ? 8.101 10.040 -24.702 1.00 66.81 194 GLN A CA 1
ATOM 1479 C C . GLN A 1 194 ? 7.029 10.872 -24.006 1.00 66.81 194 GLN A C 1
ATOM 1481 O O . GLN A 1 194 ? 6.254 11.531 -24.712 1.00 66.81 194 GLN A O 1
ATOM 1486 N N . PRO A 1 195 ? 6.895 10.801 -22.672 1.00 72.25 195 PRO A N 1
ATOM 1487 C CA . PRO A 1 195 ? 5.921 11.626 -21.985 1.00 72.25 195 PRO A CA 1
ATOM 1488 C C . PRO A 1 195 ? 6.222 13.087 -22.326 1.00 72.25 195 PRO A C 1
ATOM 1490 O O . PRO A 1 195 ? 7.375 13.511 -22.324 1.00 72.25 195 PRO A O 1
ATOM 1493 N N . SER A 1 196 ? 5.193 13.866 -22.657 1.00 78.50 196 SER A N 1
ATOM 1494 C CA . SER A 1 196 ? 5.354 15.276 -23.039 1.00 78.50 196 SER A CA 1
ATOM 1495 C C . SER A 1 196 ? 5.712 16.187 -21.860 1.00 78.50 196 SER A C 1
ATOM 1497 O O . SER A 1 196 ? 5.838 17.397 -22.036 1.00 78.50 196 SER A O 1
ATOM 1499 N N . ILE A 1 197 ? 5.807 15.621 -20.657 1.00 85.25 197 ILE A N 1
ATOM 1500 C CA . ILE A 1 197 ? 6.102 16.310 -19.406 1.00 85.25 197 ILE A CA 1
ATOM 1501 C C . ILE A 1 197 ? 7.331 15.683 -18.755 1.00 85.25 197 ILE A C 1
ATOM 1503 O O . ILE A 1 197 ? 7.673 14.531 -19.021 1.00 85.25 197 ILE A O 1
ATOM 1507 N N . THR A 1 198 ? 7.979 16.446 -17.882 1.00 87.69 198 THR A N 1
ATOM 1508 C CA . THR A 1 198 ? 9.000 15.909 -16.984 1.00 87.69 198 THR A CA 1
ATOM 1509 C C . THR A 1 198 ? 8.395 14.836 -16.075 1.00 87.69 198 THR A C 1
ATOM 1511 O O . THR A 1 198 ? 7.238 14.991 -15.670 1.00 87.69 198 THR A O 1
ATOM 1514 N N . PRO A 1 199 ? 9.148 13.773 -15.738 1.00 89.44 199 PRO A N 1
ATOM 1515 C CA . PRO A 1 199 ? 8.683 12.772 -14.787 1.00 89.44 199 PRO A CA 1
ATOM 1516 C C . PRO A 1 199 ? 8.306 13.402 -13.442 1.00 89.44 199 PRO A C 1
ATOM 1518 O O . PRO A 1 199 ? 8.944 14.384 -13.043 1.00 89.44 199 PRO A O 1
ATOM 1521 N N . PRO A 1 200 ? 7.306 12.851 -12.737 1.00 93.19 200 PRO A N 1
ATOM 1522 C CA . PRO A 1 200 ? 6.933 13.342 -11.424 1.00 93.19 200 PRO A CA 1
ATOM 1523 C C . PRO A 1 200 ? 8.065 13.095 -10.426 1.00 93.19 200 PRO A C 1
ATOM 1525 O O . PRO A 1 200 ? 8.684 12.026 -10.388 1.00 93.19 200 PRO A O 1
ATOM 1528 N N . SER A 1 201 ? 8.309 14.090 -9.587 1.00 94.69 201 SER A N 1
ATOM 1529 C CA . SER A 1 201 ? 9.187 13.994 -8.427 1.00 94.69 201 SER A CA 1
ATOM 1530 C C . SER A 1 201 ? 8.448 13.430 -7.212 1.00 94.69 201 SER A C 1
ATOM 1532 O O . SER A 1 201 ? 7.220 13.502 -7.098 1.00 94.69 201 SER A O 1
ATOM 1534 N N . TRP A 1 202 ? 9.203 12.894 -6.252 1.00 94.88 202 TRP A N 1
ATOM 1535 C CA . TRP A 1 202 ? 8.629 12.428 -4.990 1.00 94.88 202 TRP A CA 1
ATOM 1536 C C . TRP A 1 202 ? 7.964 13.552 -4.192 1.00 94.88 202 TRP A C 1
ATOM 1538 O O . TRP A 1 202 ? 6.901 13.365 -3.598 1.00 94.88 202 TRP A O 1
ATOM 1548 N N . SER A 1 203 ? 8.545 14.753 -4.221 1.00 93.00 203 SER A N 1
ATOM 1549 C CA . SER A 1 203 ? 7.965 15.923 -3.564 1.00 93.00 203 SER A CA 1
ATOM 1550 C C . SER A 1 203 ? 6.621 16.317 -4.182 1.00 93.00 203 SER A C 1
ATOM 1552 O O . SER A 1 203 ? 5.688 16.609 -3.435 1.00 93.00 203 SER A O 1
ATOM 1554 N N . GLU A 1 204 ? 6.477 16.255 -5.512 1.00 93.31 204 GLU A N 1
ATOM 1555 C CA . GLU A 1 204 ? 5.182 16.436 -6.181 1.00 93.31 204 GLU A CA 1
ATOM 1556 C C . GLU A 1 204 ? 4.170 15.380 -5.725 1.00 93.31 204 GLU A C 1
ATOM 1558 O O . GLU A 1 204 ? 3.053 15.738 -5.352 1.00 93.31 204 GLU A O 1
ATOM 1563 N N . TRP A 1 205 ? 4.563 14.102 -5.663 1.00 92.12 205 TRP A N 1
ATOM 1564 C CA . TRP A 1 205 ? 3.707 13.031 -5.140 1.00 92.12 205 TRP A CA 1
ATOM 1565 C C . TRP A 1 205 ? 3.212 13.310 -3.712 1.00 92.12 205 TRP A C 1
ATOM 1567 O O . TRP A 1 205 ? 2.019 13.167 -3.432 1.00 92.12 205 TRP A O 1
ATOM 1577 N N . LEU A 1 206 ? 4.093 13.745 -2.806 1.00 89.50 206 LEU A N 1
ATOM 1578 C CA . LEU A 1 206 ? 3.710 14.080 -1.431 1.00 89.50 206 LEU A CA 1
ATOM 1579 C C . LEU A 1 206 ? 2.754 15.282 -1.374 1.00 89.50 206 LEU A C 1
ATOM 1581 O O . LEU A 1 206 ? 1.810 15.279 -0.580 1.00 89.50 206 LEU A O 1
ATOM 1585 N N . GLN A 1 207 ? 2.971 16.292 -2.220 1.00 89.31 207 GLN A N 1
ATOM 1586 C CA . GLN A 1 207 ? 2.165 17.517 -2.257 1.00 89.31 207 GLN A CA 1
ATOM 1587 C C . GLN A 1 207 ? 0.755 17.303 -2.820 1.00 89.31 207 GLN A C 1
ATOM 1589 O O . GLN A 1 207 ? -0.173 17.971 -2.360 1.00 89.31 207 GLN A O 1
ATOM 1594 N N . MET A 1 208 ? 0.561 16.352 -3.746 1.00 88.69 208 MET A N 1
ATOM 1595 C CA . MET A 1 208 ? -0.748 16.053 -4.360 1.00 88.69 208 MET A CA 1
ATOM 1596 C C . MET A 1 208 ? -1.864 15.805 -3.336 1.00 88.69 208 MET A C 1
ATOM 1598 O O . MET A 1 208 ? -3.032 16.070 -3.614 1.00 88.69 208 MET A O 1
ATOM 1602 N N . TRP A 1 209 ? -1.509 15.323 -2.145 1.00 81.06 209 TRP A N 1
ATOM 1603 C CA . TRP A 1 209 ? -2.458 14.902 -1.118 1.00 81.06 209 TRP A CA 1
ATOM 1604 C C . TRP A 1 209 ? -2.471 15.808 0.117 1.00 81.06 209 TRP A C 1
ATOM 1606 O O . TRP A 1 209 ? -3.117 15.468 1.103 1.00 81.06 209 TRP A O 1
ATOM 1616 N N . GLN A 1 210 ? -1.780 16.954 0.096 1.00 74.50 210 GLN A N 1
ATOM 1617 C CA . GLN A 1 210 ? -1.771 17.906 1.218 1.00 74.50 210 GLN A CA 1
ATOM 1618 C C . GLN A 1 210 ? -2.963 18.887 1.226 1.00 74.50 210 GLN A C 1
AT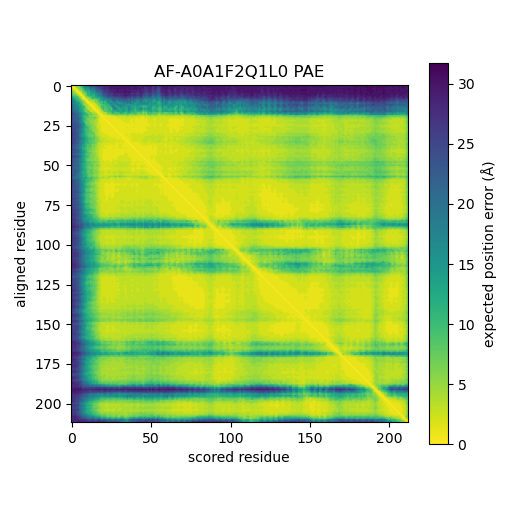OM 1620 O O . GLN A 1 210 ? -3.057 19.710 2.132 1.00 74.50 210 GLN A O 1
ATOM 1625 N N . GLY A 1 211 ? -3.890 18.806 0.260 1.00 57.66 211 GLY A N 1
ATOM 1626 C CA . GLY A 1 211 ? -4.931 19.830 0.060 1.00 57.66 211 GLY A CA 1
ATOM 1627 C C . GLY A 1 211 ? -6.324 19.350 -0.367 1.00 57.66 211 GLY A C 1
ATOM 1628 O O . GLY A 1 211 ? -7.056 20.146 -0.951 1.00 57.66 211 GLY A O 1
ATOM 1629 N N . THR A 1 212 ? -6.700 18.091 -0.109 1.00 47.88 212 THR A N 1
ATOM 1630 C CA . THR A 1 212 ? -8.052 17.551 -0.405 1.00 47.88 212 THR A CA 1
ATOM 1631 C C . THR A 1 212 ? -8.877 17.251 0.835 1.00 47.88 212 THR A C 1
ATOM 1633 O O . THR A 1 212 ? -8.380 16.471 1.681 1.00 47.88 212 THR A O 1
#

Solvent-accessible surface area (backbone atoms only — not comparable to full-atom values): 12069 Å² total; per-residue (Å²): 142,81,86,80,79,78,78,55,71,66,60,58,51,53,56,49,56,51,43,56,43,42,40,53,24,39,51,52,42,36,72,76,56,32,80,80,50,56,68,61,57,24,19,59,69,43,75,48,60,53,69,60,50,53,74,74,25,94,41,70,64,53,45,50,51,54,35,49,28,51,54,37,47,52,52,23,48,46,34,46,48,32,59,75,68,50,50,101,87,52,59,43,67,58,52,39,51,52,47,46,63,70,75,50,94,59,70,59,52,89,66,51,30,52,74,58,80,91,48,71,65,45,53,52,28,50,53,54,26,43,56,28,34,38,57,40,42,53,53,31,40,77,69,55,54,37,53,89,71,68,39,41,29,49,55,54,51,46,49,57,69,55,55,65,91,62,105,57,68,68,70,62,46,42,53,51,32,53,55,52,47,52,56,52,51,52,54,40,51,67,60,77,79,78,68,97,58,81,66,64,45,58,69,56,57,61,53,73,32,59,80,107

Secondary structure (DSSP, 8-state):
--------HHHHHHHHHHHHHHHHHHHHHHHHH-TT--HHHHHHHHTS-HHHHHHHSSSHHHHHHHHHHHHHHHHHHHHHHHHHH--TTS-HHHHHHHHHHHH-S--SHHHHTTTS---HHHHHHHHHHHHHHHHHHHHHHHTTSS-TT--HHHHHHHHHHS-PPPSS-THHHHHHHHHHHHHHHHHHHT-----SSPPPPHHHHHHTTS--

Sequence (212 aa):
MAKENASLPGRAREAADNDVTVLRAAREIFAEQGWNAPVSAIAARAGVGVGSIYRRYRGKEELAQSLRVWAIDHLATLARECVSTAKTDEAVLKTFFSRYLTESVGPLIPVLGGRLPEHAEVTRAAEELEDALQSMVDVCIDAHEVPPGFTAADVMLMTVHLRPTLPIEGDRATEIHTRYLDFMLDGLRGGTPQPSITPPSWSEWLQMWQGT

Foldseek 3Di:
DDPPPPDDPVVVVVVVVLLVLLLQLLQVQCLVPFPVRDCVSSCVSSVHDSVVVCVVAVDPLSSVLVSLLVVLLVLLVLLQCLVVVDDPPDQSLLSSVLCCLVPHPFHCLQRCFQPHDDDPSSVVSLVSSQVSLQVSVVVCCVVLQADPQAGSLNSNVCSVVLQDDDPDDDPVSSVVSSVVVVVVSCVRNVDDDPPPDHRDDSVNSSVVRSPD

pLDDT: mean 86.18, std 14.01, range [33.44, 98.62]

InterPro domains:
  IPR001647 DNA-binding HTH domain, TetR-type [PF00440] (23-66)
  IPR001647 DNA-bindin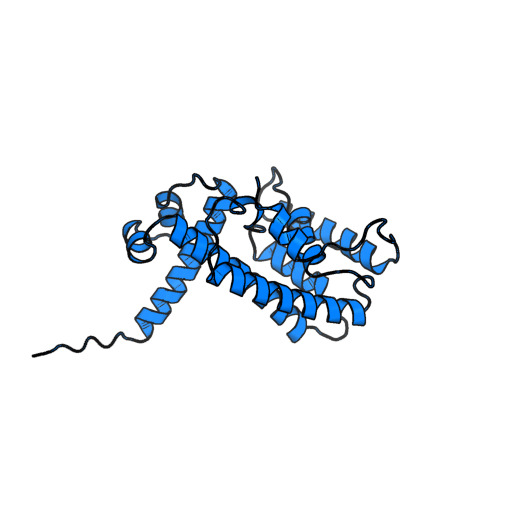g HTH domain, TetR-type [PR00455] (22-35)
  IPR001647 DNA-binding HTH domain, TetR-type [PR00455] (42-65)
  IPR001647 DNA-binding HTH domain, TetR-type [PS50977] (16-75)
  IPR009057 Homedomain-like superfamily [SSF46689] (12-86)
  IPR036271 Tetracyclin repressor-like, C-terminal domain superfamily [SSF48498] (91-191)
  IPR050109 HTH-type, TetR-like transcriptional regulator [PTHR30055] (9-194)

Radius of gyration: 19.35 Å; Cα contacts (8 Å, |Δi|>4): 183; chains: 1; bounding box: 38×34×75 Å

Nearest PDB structures (foldseek):
  2rek-assembly1_B-2  TM=6.220E-01  e=2.167E-05  Streptomyces coelicolor A3(2)
  6o6n-assembly1_A  TM=5.248E-01  e=2.772E-04  Mycobacterium tuberculosis
  2v57-assembly1_A  TM=7.095E-01  e=1.574E-02  Mycolicibacterium smegmatis
  3lsj-assembly1_B  TM=4.542E-01  e=2.531E-03  Pseudomonas aeruginosa
  3aqt-assembly1_A  TM=3.447E-01  e=7.650E-03  Corynebacterium glutamicum ATCC 13032